Protein AF-A0A7R8AL97-F1 (afdb_monomer)

pLDDT: mean 88.21, std 13.1, range [36.09, 98.88]

Sequence (232 aa):
MSVGNWYVDLRVDRATGTIDWAIAGERLQDKGSNEVLFTHELDSRNAFGVADCGTFSPLPNGDDLELGIMPRPDIPGAPTRNYEEVWRELSFRHVEGHSKMLAFVLESEMAPIQLRVGEEREVTRTFIGAIGGTYIALRQSQILVRPAGETKPVVKSGGEVSARSQEFVRGGGFETKYLLGPEGTVLPARGDIEFPLGGSSERLMVRGQEYVVRSFEKLEMPTDQPIDGPTA

Nearest PDB structures (foldseek):
  4i95-assembly1_A  TM=7.127E-01  e=7.705E-01  Bacteroides eggerthii DSM 20697
  4iab-assembly1_B  TM=7.135E-01  e=1.189E+00  Bacteroides uniformis ATCC 8492
  4pn0-assembly2_C  TM=2.191E-01  e=3.268E+00  Schizosaccharomyces pombe
  2a56-assembly1_D-2  TM=1.258E-01  e=2.019E+00  Anemonia sulcata

Structure (mmCIF, N/CA/C/O backbone):
data_AF-A0A7R8AL97-F1
#
_entry.id   AF-A0A7R8AL97-F1
#
loop_
_atom_site.group_PDB
_atom_site.id
_atom_site.type_symbol
_atom_site.label_atom_id
_atom_site.label_alt_id
_atom_site.label_comp_id
_atom_site.label_asym_id
_atom_site.label_entity_id
_atom_site.label_seq_id
_atom_site.pdbx_PDB_ins_code
_atom_site.Cartn_x
_atom_site.Cartn_y
_atom_site.Cartn_z
_atom_site.occupancy
_atom_site.B_iso_or_equiv
_atom_site.auth_seq_id
_atom_site.auth_comp_id
_atom_site.auth_asym_id
_atom_site.auth_atom_id
_atom_site.pdbx_PDB_model_num
ATOM 1 N N . MET A 1 1 ? 7.526 2.385 -1.415 1.00 91.56 1 MET A N 1
ATOM 2 C CA . MET A 1 1 ? 7.420 3.265 -2.607 1.00 91.56 1 MET A CA 1
ATOM 3 C C . MET A 1 1 ? 6.553 4.450 -2.231 1.00 91.56 1 MET A C 1
ATOM 5 O O . MET A 1 1 ? 5.476 4.208 -1.700 1.00 91.56 1 MET A O 1
ATOM 9 N N . SER A 1 2 ? 6.989 5.680 -2.509 1.00 93.56 2 SER A N 1
ATOM 10 C CA . SER A 1 2 ? 6.291 6.897 -2.066 1.00 93.56 2 SER A CA 1
ATOM 11 C C . SER A 1 2 ? 6.156 7.902 -3.210 1.00 93.56 2 SER A C 1
ATOM 13 O O . SER A 1 2 ? 7.103 8.080 -3.970 1.00 93.56 2 SER A O 1
ATOM 15 N N . VAL A 1 3 ? 4.990 8.537 -3.340 1.00 94.38 3 VAL A N 1
ATOM 16 C CA . VAL A 1 3 ? 4.711 9.598 -4.325 1.00 94.38 3 VAL A CA 1
ATOM 17 C C . VAL A 1 3 ? 3.968 10.712 -3.603 1.00 94.38 3 VAL A C 1
ATOM 19 O O . VAL A 1 3 ? 2.902 10.472 -3.027 1.00 94.38 3 VAL A O 1
ATOM 22 N N . GLY A 1 4 ? 4.487 11.938 -3.623 1.00 92.88 4 GLY A N 1
ATOM 23 C CA . GLY A 1 4 ? 4.039 12.998 -2.719 1.00 92.88 4 GLY A CA 1
ATOM 24 C C . GLY A 1 4 ? 3.984 12.516 -1.263 1.00 92.88 4 GLY A C 1
ATOM 25 O O . GLY A 1 4 ? 4.932 11.923 -0.752 1.00 92.88 4 GLY A O 1
ATOM 26 N N . ASN A 1 5 ? 2.837 12.717 -0.614 1.00 94.81 5 ASN A N 1
ATOM 27 C CA . ASN A 1 5 ? 2.610 12.296 0.770 1.00 94.81 5 ASN A CA 1
ATOM 28 C C . ASN A 1 5 ? 2.022 10.885 0.893 1.00 94.81 5 ASN A C 1
ATOM 30 O O . ASN A 1 5 ? 1.589 10.522 1.970 1.00 94.81 5 ASN A O 1
ATOM 34 N N . TRP A 1 6 ? 1.954 10.076 -0.163 1.00 97.06 6 TRP A N 1
ATOM 35 C CA . TRP A 1 6 ? 1.346 8.742 -0.086 1.00 97.06 6 TRP A CA 1
ATOM 36 C C . TRP A 1 6 ? 2.366 7.650 -0.344 1.00 97.06 6 TRP A C 1
ATOM 38 O O . TRP A 1 6 ? 3.277 7.825 -1.156 1.00 97.06 6 TRP A O 1
ATOM 48 N N . TYR A 1 7 ? 2.193 6.503 0.308 1.00 97.12 7 TYR A N 1
ATOM 49 C CA . TYR A 1 7 ? 3.096 5.373 0.151 1.00 97.12 7 TYR A CA 1
ATOM 50 C C . TYR A 1 7 ? 2.370 4.032 0.046 1.00 97.12 7 TYR A C 1
ATOM 52 O O . TYR A 1 7 ? 1.260 3.838 0.540 1.00 97.12 7 TYR A O 1
ATOM 60 N N . VAL A 1 8 ? 3.047 3.100 -0.620 1.00 98.25 8 VAL A N 1
ATOM 61 C CA . VAL A 1 8 ? 2.710 1.678 -0.705 1.00 98.25 8 VAL A CA 1
ATOM 62 C C . VAL A 1 8 ? 4.009 0.899 -0.495 1.00 98.25 8 VAL A C 1
ATOM 64 O O . VAL A 1 8 ? 4.972 1.075 -1.252 1.00 98.25 8 VAL A O 1
ATOM 67 N N . ASP A 1 9 ? 4.059 0.061 0.535 1.00 97.44 9 ASP A N 1
ATOM 68 C CA . ASP A 1 9 ? 5.207 -0.779 0.879 1.00 97.44 9 ASP A CA 1
ATOM 69 C C . ASP A 1 9 ? 4.802 -2.259 0.932 1.00 97.44 9 ASP A C 1
ATOM 71 O O . ASP A 1 9 ? 3.765 -2.636 1.479 1.00 97.44 9 ASP A O 1
ATOM 75 N N . LEU A 1 10 ? 5.633 -3.098 0.318 1.00 98.31 10 LEU A N 1
ATOM 76 C CA . LEU A 1 10 ? 5.483 -4.544 0.268 1.00 98.31 10 LEU A CA 1
ATOM 77 C C . LEU A 1 10 ? 6.833 -5.182 0.576 1.00 98.31 10 LEU A C 1
ATOM 79 O O . LEU A 1 10 ? 7.764 -5.131 -0.231 1.00 98.31 10 LEU A O 1
ATOM 83 N N . ARG A 1 11 ? 6.889 -5.868 1.710 1.00 97.06 11 ARG A N 1
ATOM 84 C CA . ARG A 1 11 ? 8.027 -6.653 2.171 1.00 97.06 11 ARG A CA 1
ATOM 85 C C . ARG A 1 11 ? 7.685 -8.129 2.043 1.00 97.06 11 ARG A C 1
ATOM 87 O O . ARG A 1 11 ? 6.674 -8.606 2.561 1.00 97.06 11 ARG A O 1
ATOM 94 N N . VAL A 1 12 ? 8.531 -8.845 1.314 1.00 97.38 12 VAL A N 1
ATOM 95 C CA . VAL A 1 12 ? 8.394 -10.283 1.075 1.00 97.38 12 VAL A CA 1
ATOM 96 C C . VAL A 1 12 ? 9.555 -10.973 1.769 1.00 97.38 12 VAL A C 1
ATOM 98 O O . VAL A 1 12 ? 10.715 -10.644 1.500 1.00 97.38 12 VAL A O 1
ATOM 101 N N . ASP A 1 13 ? 9.246 -11.920 2.651 1.00 96.19 13 ASP A N 1
ATOM 102 C CA . ASP A 1 13 ? 10.269 -12.75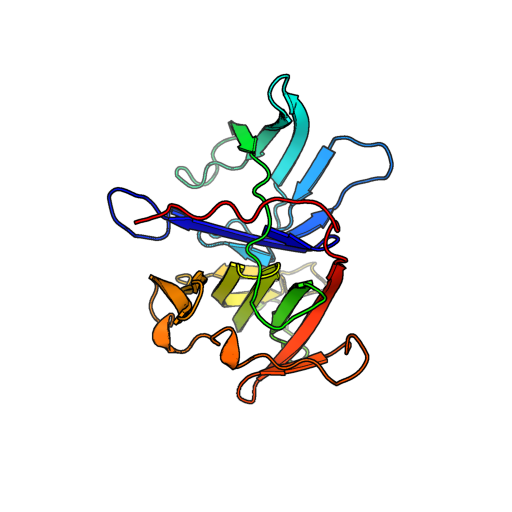3 3.266 1.00 96.19 13 ASP A CA 1
ATOM 103 C C . ASP A 1 13 ? 10.949 -13.595 2.181 1.00 96.19 13 ASP A C 1
ATOM 105 O O . ASP A 1 13 ? 10.301 -14.278 1.385 1.00 96.19 13 ASP A O 1
ATOM 109 N N . ARG A 1 14 ? 12.280 -13.523 2.115 1.00 93.44 14 ARG A N 1
ATOM 110 C CA . ARG A 1 14 ? 13.038 -14.182 1.042 1.00 93.44 14 ARG A CA 1
ATOM 111 C C . ARG A 1 14 ? 13.067 -15.700 1.176 1.00 93.44 14 ARG A C 1
ATOM 113 O O . ARG A 1 14 ? 13.261 -16.371 0.167 1.00 93.44 14 ARG A O 1
ATOM 120 N N . ALA A 1 15 ? 12.954 -16.232 2.391 1.00 95.75 15 ALA A N 1
ATOM 121 C CA . ALA A 1 15 ? 13.047 -17.663 2.638 1.00 95.75 15 ALA A CA 1
ATOM 122 C C . ALA A 1 15 ? 11.717 -18.365 2.340 1.00 95.75 15 ALA A C 1
ATOM 124 O O . ALA A 1 15 ? 11.712 -19.445 1.752 1.00 95.75 15 ALA A O 1
ATOM 125 N N . THR A 1 16 ? 10.598 -17.752 2.722 1.00 95.81 16 THR A N 1
ATOM 126 C CA . THR A 1 16 ? 9.257 -18.320 2.550 1.00 95.81 16 THR A CA 1
ATOM 127 C C . THR A 1 16 ? 8.573 -17.852 1.268 1.00 95.81 16 THR A C 1
ATOM 129 O O . THR A 1 16 ? 7.658 -18.520 0.790 1.00 95.81 16 THR A O 1
ATOM 132 N N . GLY A 1 17 ? 8.978 -16.706 0.712 1.00 95.00 17 GLY A N 1
ATOM 133 C CA . GLY A 1 17 ? 8.287 -16.057 -0.403 1.00 95.00 17 GLY A CA 1
ATOM 134 C C . GLY A 1 17 ? 6.918 -15.482 -0.023 1.00 95.00 17 GLY A C 1
ATOM 135 O O . GLY A 1 17 ? 6.136 -15.141 -0.909 1.00 95.00 17 GLY A O 1
ATOM 136 N N . THR A 1 18 ? 6.601 -15.392 1.273 1.00 96.38 18 THR A N 1
ATOM 137 C CA . THR A 1 18 ? 5.325 -14.864 1.775 1.00 96.38 18 THR A CA 1
ATOM 138 C C . THR A 1 18 ? 5.440 -13.389 2.142 1.00 96.38 18 THR A C 1
ATOM 140 O O . THR A 1 18 ? 6.535 -12.849 2.286 1.00 96.38 18 THR A O 1
ATOM 143 N N . ILE A 1 19 ? 4.299 -12.721 2.314 1.00 97.75 19 ILE A N 1
ATOM 144 C CA . ILE A 1 19 ? 4.267 -11.351 2.838 1.00 97.75 19 ILE A CA 1
ATOM 145 C C . ILE A 1 19 ? 4.821 -11.369 4.270 1.00 97.75 19 ILE A C 1
ATOM 147 O O . ILE A 1 19 ? 4.274 -12.064 5.123 1.00 97.75 19 ILE A O 1
ATOM 151 N N . ASP A 1 20 ? 5.893 -10.616 4.512 1.00 96.00 20 ASP A N 1
ATOM 152 C CA . ASP A 1 20 ? 6.377 -10.291 5.862 1.00 96.00 20 ASP A CA 1
ATOM 153 C C . ASP A 1 20 ? 5.605 -9.086 6.416 1.00 96.00 20 ASP A C 1
ATOM 155 O O . ASP A 1 20 ? 5.100 -9.086 7.542 1.00 96.00 20 ASP A O 1
ATOM 159 N N . TRP A 1 21 ? 5.459 -8.057 5.579 1.00 95.56 21 TRP A N 1
ATOM 160 C CA . TRP A 1 21 ? 4.661 -6.884 5.894 1.00 95.56 21 TRP A CA 1
ATOM 161 C C . TRP A 1 21 ? 4.181 -6.200 4.620 1.00 95.56 21 TRP A C 1
ATOM 163 O O . TRP A 1 21 ? 4.941 -6.032 3.670 1.00 95.56 21 TRP A O 1
ATOM 173 N N . ALA A 1 22 ? 2.917 -5.801 4.592 1.00 97.94 22 ALA A N 1
ATOM 174 C CA . ALA A 1 22 ? 2.361 -4.974 3.537 1.00 97.94 22 ALA A CA 1
ATOM 175 C C . ALA A 1 22 ? 1.568 -3.836 4.172 1.00 97.94 22 ALA A C 1
ATOM 177 O O . ALA A 1 22 ? 0.674 -4.087 4.985 1.00 97.94 22 ALA A O 1
ATOM 178 N N . ILE A 1 23 ? 1.908 -2.606 3.799 1.00 96.69 23 ILE A N 1
ATOM 179 C CA . ILE A 1 23 ? 1.368 -1.395 4.409 1.00 96.69 23 ILE A CA 1
ATOM 180 C C . ILE A 1 23 ? 1.184 -0.293 3.361 1.00 96.69 23 ILE A C 1
ATOM 182 O O . ILE A 1 23 ? 1.984 -0.150 2.435 1.00 96.69 23 ILE A O 1
ATOM 186 N N . ALA A 1 24 ? 0.108 0.477 3.484 1.00 97.88 24 ALA A N 1
ATOM 187 C CA . ALA A 1 24 ? -0.127 1.665 2.672 1.00 97.88 24 ALA A CA 1
ATOM 188 C C . ALA A 1 24 ? -0.872 2.737 3.469 1.00 97.88 24 ALA A C 1
ATOM 190 O O . ALA A 1 24 ? -1.711 2.423 4.319 1.00 97.88 24 ALA A O 1
ATOM 191 N N . GLY A 1 25 ? -0.596 3.995 3.140 1.00 96.19 25 GLY A N 1
ATOM 192 C CA . GLY A 1 25 ? -1.237 5.144 3.764 1.00 96.19 25 GLY A CA 1
ATOM 193 C C . GLY A 1 25 ? -0.540 6.455 3.432 1.00 96.19 25 GLY A C 1
ATOM 194 O O . GLY A 1 25 ? 0.071 6.604 2.367 1.00 96.19 25 GLY A O 1
ATOM 195 N N . GLU A 1 26 ? -0.667 7.413 4.343 1.00 95.31 26 GLU A N 1
ATOM 196 C CA . GLU A 1 26 ? -0.144 8.765 4.204 1.00 95.31 26 GLU A CA 1
ATOM 197 C C . GLU A 1 26 ? 1.123 8.951 5.049 1.00 95.31 26 GLU A C 1
ATOM 199 O O . GLU A 1 26 ? 1.217 8.522 6.197 1.00 95.31 26 GLU A O 1
ATOM 204 N N . ARG A 1 27 ? 2.110 9.611 4.455 1.00 92.88 27 ARG A N 1
ATOM 205 C CA . ARG A 1 27 ? 3.341 10.099 5.056 1.00 92.88 27 ARG A CA 1
ATOM 206 C C . ARG A 1 27 ? 3.129 11.563 5.435 1.00 92.88 27 ARG A C 1
ATOM 208 O O . ARG A 1 27 ? 3.173 12.449 4.580 1.00 92.88 27 ARG A O 1
ATOM 215 N N . LEU A 1 28 ? 2.928 11.813 6.719 1.00 91.31 28 LEU A N 1
ATOM 216 C CA . LEU A 1 28 ? 2.730 13.137 7.292 1.00 91.31 28 LEU A CA 1
ATOM 217 C C . LEU A 1 28 ? 4.057 13.645 7.859 1.00 91.31 28 LEU A C 1
ATOM 219 O O . LEU A 1 28 ? 4.693 12.980 8.670 1.00 91.31 28 LEU A O 1
ATOM 223 N N . GLN A 1 29 ? 4.483 14.831 7.436 1.00 89.69 29 GLN A N 1
ATOM 224 C CA . GLN A 1 29 ? 5.699 15.462 7.941 1.00 89.69 29 GLN A CA 1
ATOM 225 C C . GLN A 1 29 ? 5.473 16.961 8.086 1.00 89.69 29 GLN A C 1
ATOM 227 O O . GLN A 1 29 ? 5.155 17.650 7.112 1.00 89.69 29 GLN A O 1
ATOM 232 N N . ASP A 1 30 ? 5.676 17.472 9.297 1.00 86.44 30 ASP A N 1
ATOM 233 C CA . ASP A 1 30 ? 5.624 18.906 9.544 1.00 86.44 30 ASP A CA 1
ATOM 234 C C . ASP A 1 30 ? 6.815 19.613 8.894 1.00 86.44 30 ASP A C 1
ATOM 236 O O . ASP A 1 30 ? 7.949 19.121 8.869 1.00 86.44 30 ASP A O 1
ATOM 240 N N . LYS A 1 31 ? 6.572 20.818 8.372 1.00 82.31 31 LYS A N 1
ATOM 241 C CA . LYS A 1 31 ? 7.609 21.603 7.700 1.00 82.31 31 LYS A CA 1
ATOM 242 C C . LYS A 1 31 ? 8.757 21.912 8.667 1.00 82.31 31 LYS A C 1
ATOM 244 O O . LYS A 1 31 ? 8.587 22.679 9.610 1.00 82.31 31 LYS A O 1
ATOM 249 N N . GLY A 1 32 ? 9.943 21.388 8.361 1.00 79.56 32 GLY A N 1
ATOM 250 C CA . GLY A 1 32 ? 11.152 21.587 9.165 1.00 79.56 32 GLY A CA 1
ATOM 251 C C . GLY A 1 32 ? 11.338 20.574 10.298 1.00 79.56 32 GLY A C 1
ATOM 252 O O . GLY A 1 32 ? 12.309 20.705 11.038 1.00 79.56 32 GLY A O 1
ATOM 253 N N . SER A 1 33 ? 10.453 19.579 10.423 1.00 85.75 33 SER A N 1
ATOM 254 C CA . SER A 1 33 ? 10.684 18.412 11.275 1.00 85.75 33 SER A CA 1
ATOM 255 C C . SER A 1 33 ? 11.361 17.294 10.483 1.00 85.75 33 SER A C 1
ATOM 257 O O . SER A 1 33 ? 11.048 17.081 9.312 1.00 85.75 33 SER A O 1
ATOM 259 N N . ASN A 1 34 ? 12.261 16.557 11.133 1.00 83.56 34 ASN A N 1
ATOM 260 C CA . ASN A 1 34 ? 12.783 15.287 10.614 1.00 83.56 34 ASN A CA 1
ATOM 261 C C . ASN A 1 34 ? 11.916 14.095 11.042 1.00 83.56 34 ASN A C 1
ATOM 263 O O . ASN A 1 34 ? 12.175 12.975 10.605 1.00 83.56 34 ASN A O 1
ATOM 267 N N . GLU A 1 35 ? 10.917 14.337 11.894 1.00 87.00 35 GLU A N 1
ATOM 268 C CA . GLU A 1 35 ? 9.931 13.342 12.294 1.00 87.00 35 GLU A CA 1
ATOM 269 C C . GLU A 1 35 ? 8.887 13.181 11.195 1.00 87.00 35 GLU A C 1
ATOM 271 O O . GLU A 1 35 ? 8.332 14.152 10.671 1.00 87.00 35 GLU A O 1
ATOM 276 N N . VAL A 1 36 ? 8.629 11.928 10.859 1.00 88.62 36 VAL A N 1
ATOM 277 C CA . VAL A 1 36 ? 7.689 11.507 9.837 1.00 88.62 36 VAL A CA 1
ATOM 278 C C . VAL A 1 36 ? 6.721 10.535 10.484 1.00 88.62 36 VAL A C 1
ATOM 280 O O . VAL A 1 36 ? 7.131 9.564 11.116 1.00 88.62 36 VAL A O 1
ATOM 283 N N . LEU A 1 37 ? 5.435 10.814 10.321 1.00 89.81 37 LEU A N 1
ATOM 284 C CA . LEU A 1 37 ? 4.346 9.964 10.767 1.00 89.81 37 LEU A CA 1
ATOM 285 C C . LEU A 1 37 ? 3.801 9.190 9.569 1.00 89.81 37 LEU A C 1
ATOM 287 O O . LEU A 1 37 ? 3.438 9.787 8.554 1.00 89.81 37 LEU A O 1
ATOM 291 N N . PHE A 1 38 ? 3.709 7.875 9.695 1.00 90.69 38 PHE A N 1
ATOM 292 C CA . PHE A 1 38 ? 3.155 6.997 8.670 1.00 90.69 38 PHE A CA 1
ATOM 293 C C . PHE A 1 38 ? 1.800 6.480 9.133 1.00 90.69 38 PHE A C 1
ATOM 295 O O . PHE A 1 38 ? 1.717 5.861 10.188 1.00 90.69 38 PHE A O 1
ATOM 302 N N . THR A 1 39 ? 0.724 6.758 8.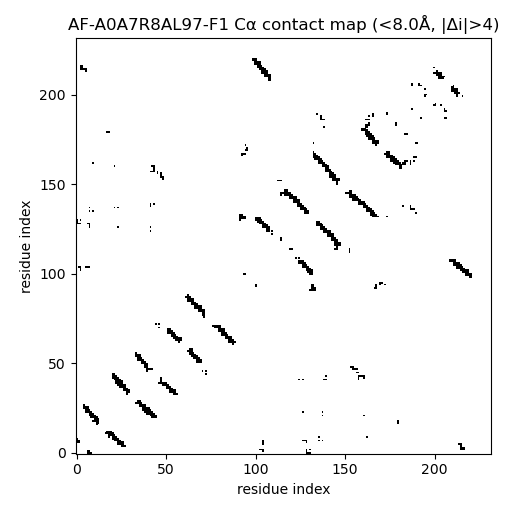393 1.00 92.88 39 THR A N 1
ATOM 303 C CA . THR A 1 39 ? -0.619 6.263 8.727 1.00 92.88 39 THR A CA 1
ATOM 304 C C . THR A 1 39 ? -0.871 4.884 8.131 1.00 92.88 39 THR A C 1
ATOM 306 O O . THR A 1 39 ? -0.467 4.582 7.014 1.00 92.88 39 THR A O 1
ATOM 309 N N . HIS A 1 40 ? -1.575 4.031 8.871 1.00 93.81 40 HIS A N 1
ATOM 310 C CA . HIS A 1 40 ? -1.791 2.638 8.490 1.00 93.81 40 HIS A CA 1
ATOM 311 C C . HIS A 1 40 ? -3.226 2.477 7.966 1.00 93.81 40 HIS A C 1
ATOM 313 O O . HIS A 1 40 ? -4.119 2.033 8.687 1.00 93.81 40 HIS A O 1
ATOM 319 N N . GLU A 1 41 ? -3.478 2.880 6.717 1.00 95.00 41 GLU A N 1
ATOM 320 C CA . GLU A 1 41 ? -4.805 2.751 6.082 1.00 95.00 41 GLU A CA 1
ATOM 321 C C . GLU A 1 41 ? -5.073 1.323 5.570 1.00 95.00 41 GLU A C 1
ATOM 323 O O . GLU A 1 41 ? -6.227 0.886 5.468 1.00 95.00 41 GLU A O 1
ATOM 328 N N . LEU A 1 42 ? -4.000 0.594 5.260 1.00 96.75 42 LEU A N 1
ATOM 329 C CA . LEU A 1 42 ? -3.940 -0.846 5.016 1.00 96.75 42 LEU A CA 1
ATOM 330 C C . LEU A 1 42 ? -2.703 -1.376 5.735 1.00 96.75 42 LEU A C 1
ATOM 332 O O . LEU A 1 42 ? -1.625 -0.821 5.550 1.00 96.75 42 LEU A O 1
ATOM 336 N N . ASP A 1 43 ? -2.848 -2.446 6.516 1.00 96.31 43 ASP A N 1
ATOM 337 C CA . ASP A 1 43 ? -1.731 -3.044 7.251 1.00 96.31 43 ASP A CA 1
ATOM 338 C C . ASP A 1 43 ? -1.955 -4.548 7.473 1.00 96.31 43 ASP A C 1
ATOM 340 O O . ASP A 1 43 ? -2.925 -4.970 8.116 1.00 96.31 43 ASP A O 1
ATOM 344 N N . SER A 1 44 ? -1.045 -5.379 6.958 1.00 96.12 44 SER A N 1
ATOM 345 C CA . SER A 1 44 ? -1.093 -6.836 7.133 1.00 96.12 44 SER A CA 1
ATOM 346 C C . SER A 1 44 ? -0.876 -7.290 8.579 1.00 96.12 44 SER A C 1
ATOM 348 O O . SER A 1 44 ? -1.215 -8.422 8.916 1.00 96.12 44 SER A O 1
ATOM 350 N N . ARG A 1 45 ? -0.338 -6.424 9.443 1.00 92.69 45 ARG A N 1
ATOM 351 C CA . ARG A 1 45 ? -0.138 -6.669 10.878 1.00 92.69 45 ARG A CA 1
ATOM 352 C C . ARG A 1 45 ? -1.290 -6.153 11.740 1.00 92.69 45 ARG A C 1
ATOM 354 O O . ARG A 1 45 ? -1.213 -6.258 12.960 1.00 92.69 45 ARG A O 1
ATOM 361 N N . ASN A 1 46 ? -2.373 -5.660 11.129 1.00 91.25 46 ASN A N 1
ATOM 362 C CA . ASN A 1 46 ? -3.565 -5.171 11.829 1.00 91.25 46 ASN A CA 1
ATOM 363 C C . ASN A 1 46 ? -3.322 -3.963 12.766 1.00 91.25 46 ASN A C 1
ATOM 365 O O . ASN A 1 46 ? -4.140 -3.711 13.653 1.00 91.25 46 ASN A O 1
ATOM 369 N N . ALA A 1 47 ? -2.242 -3.194 12.587 1.00 88.25 47 ALA A N 1
ATOM 370 C CA . ALA A 1 47 ? -1.944 -2.030 13.425 1.00 88.25 47 ALA A CA 1
ATOM 371 C C . ALA A 1 47 ? -2.634 -0.758 12.892 1.00 88.25 47 ALA A C 1
ATOM 373 O O . ALA A 1 47 ? -1.994 0.197 12.473 1.00 88.25 47 ALA A O 1
ATOM 374 N N . PHE A 1 48 ? -3.970 -0.747 12.895 1.00 89.31 48 PHE A N 1
ATOM 375 C CA . PHE A 1 48 ? -4.763 0.409 12.456 1.00 89.31 48 PHE A CA 1
ATOM 376 C C . PHE A 1 48 ? -4.902 1.476 13.546 1.00 89.31 48 PHE A C 1
ATOM 378 O O . PHE A 1 48 ? -4.877 1.174 14.739 1.00 89.31 48 PHE A O 1
ATOM 385 N N . GLY A 1 49 ? -5.122 2.731 13.140 1.00 78.25 49 GLY A N 1
ATOM 386 C CA . GLY A 1 49 ? -5.373 3.845 14.068 1.00 78.25 49 GLY A CA 1
ATOM 387 C C . GLY A 1 49 ? -4.157 4.262 14.902 1.00 78.25 49 GLY A C 1
ATOM 388 O O . GLY A 1 49 ? -4.269 5.143 15.752 1.00 78.25 49 GLY A O 1
ATOM 389 N N . VAL A 1 50 ? -3.004 3.649 14.641 1.00 73.62 50 VAL A N 1
ATOM 390 C CA . VAL A 1 50 ? -1.688 4.083 15.095 1.00 73.62 50 VAL A CA 1
ATOM 391 C C . VAL A 1 50 ? -0.918 4.627 13.896 1.00 73.62 50 VAL A C 1
ATOM 393 O O . VAL A 1 50 ? -1.181 4.245 12.754 1.00 73.62 50 VAL A O 1
ATOM 396 N N . ALA A 1 51 ? -0.010 5.558 14.165 1.00 77.94 51 ALA A N 1
ATOM 397 C CA . ALA A 1 51 ? 0.970 6.000 13.193 1.00 77.94 51 ALA A CA 1
ATOM 398 C C . ALA A 1 51 ? 2.358 5.664 13.724 1.00 77.94 51 ALA A C 1
ATOM 400 O O . ALA A 1 51 ? 2.661 5.975 14.882 1.00 77.94 51 ALA A O 1
ATOM 401 N N . ASP A 1 52 ? 3.182 5.045 12.887 1.00 80.56 52 ASP A N 1
ATOM 402 C CA . ASP A 1 52 ? 4.597 4.888 13.190 1.00 80.56 52 ASP A CA 1
ATOM 403 C C . ASP A 1 52 ? 5.268 6.260 13.077 1.00 80.56 52 ASP A C 1
ATOM 405 O O . ASP A 1 52 ? 5.001 7.019 12.144 1.00 80.56 52 ASP A O 1
ATOM 409 N N . CYS A 1 53 ? 6.117 6.594 14.051 1.00 83.06 53 CYS A N 1
ATOM 410 C CA . CYS A 1 53 ? 6.922 7.811 14.026 1.00 83.06 53 CYS A CA 1
ATOM 411 C C . CYS A 1 53 ? 8.384 7.429 13.800 1.00 83.06 53 CYS A C 1
ATOM 413 O O . CYS A 1 53 ? 8.974 6.725 14.629 1.00 83.06 53 CYS A O 1
ATOM 415 N N . GLY A 1 54 ? 8.940 7.885 12.681 1.00 85.62 54 GLY A N 1
ATOM 416 C CA . GLY A 1 54 ? 10.332 7.695 12.293 1.00 85.62 54 GLY A CA 1
ATOM 417 C C . GLY A 1 54 ? 11.057 9.033 12.166 1.00 85.62 54 GLY A C 1
ATOM 418 O O . GLY A 1 54 ? 10.503 10.013 11.675 1.00 85.62 54 GLY A O 1
ATOM 419 N N . THR A 1 55 ? 12.307 9.095 12.616 1.00 90.38 55 THR A N 1
ATOM 420 C CA . THR A 1 55 ? 13.228 10.206 12.362 1.00 90.38 55 THR A CA 1
ATOM 421 C C . THR A 1 55 ? 14.232 9.782 11.305 1.00 90.38 55 THR A C 1
ATOM 423 O O . THR A 1 55 ? 14.938 8.792 11.496 1.00 90.38 55 THR A O 1
ATOM 426 N N . PHE A 1 56 ? 14.327 10.555 10.225 1.00 89.75 56 PHE A N 1
ATOM 427 C CA . PHE A 1 56 ? 15.248 10.275 9.125 1.00 89.75 56 PHE A CA 1
ATOM 428 C C . PHE A 1 56 ? 16.539 11.082 9.260 1.00 89.75 56 PHE A C 1
ATOM 430 O O . PHE A 1 56 ? 16.523 12.274 9.581 1.00 89.75 56 PHE A O 1
ATOM 437 N N . SER A 1 57 ? 17.667 10.433 8.983 1.00 91.75 57 SER A N 1
ATOM 438 C CA . SER A 1 57 ? 18.977 11.076 8.906 1.00 91.75 57 SER A CA 1
ATOM 439 C C . SER A 1 57 ? 19.802 10.496 7.754 1.00 91.75 57 SER A C 1
ATOM 441 O O . SER A 1 57 ? 19.846 9.275 7.609 1.00 91.75 57 SER A O 1
ATOM 443 N N . PRO A 1 58 ? 20.474 11.336 6.949 1.00 92.69 58 PRO A N 1
ATOM 444 C CA . PRO A 1 58 ? 21.267 10.850 5.829 1.00 92.69 58 PRO A CA 1
ATOM 445 C C . PRO A 1 58 ? 22.520 10.127 6.330 1.00 92.69 58 PRO A C 1
ATOM 447 O O . PRO A 1 58 ? 23.205 10.591 7.248 1.00 92.69 58 PRO A O 1
ATOM 450 N N . LEU A 1 59 ? 22.858 9.012 5.689 1.00 93.69 59 LEU A N 1
ATOM 451 C CA . LEU A 1 59 ? 24.087 8.263 5.923 1.00 93.69 59 LEU A CA 1
ATOM 452 C C . LEU A 1 59 ? 25.198 8.692 4.945 1.00 93.69 59 LEU A C 1
ATOM 454 O O . LEU A 1 59 ? 24.922 9.158 3.838 1.00 93.69 59 LEU A O 1
ATOM 458 N N . PRO A 1 60 ? 26.488 8.500 5.296 1.00 94.69 60 PRO A N 1
ATOM 459 C CA . PRO A 1 60 ? 27.613 8.913 4.447 1.00 94.69 60 PRO A CA 1
ATOM 460 C C . PRO A 1 60 ? 27.654 8.271 3.052 1.00 94.69 60 PRO A C 1
ATOM 462 O O . PRO A 1 60 ? 28.334 8.778 2.164 1.00 94.69 60 PRO A O 1
ATOM 465 N N . ASN A 1 61 ? 26.976 7.139 2.866 1.00 91.81 61 ASN A N 1
ATOM 466 C CA . ASN A 1 61 ? 26.904 6.409 1.602 1.00 91.81 61 ASN A CA 1
ATOM 467 C C . ASN A 1 61 ? 25.717 6.828 0.714 1.00 91.81 61 ASN A C 1
ATOM 469 O O . ASN A 1 61 ? 25.552 6.240 -0.352 1.00 91.81 61 ASN A O 1
ATOM 473 N N . GLY A 1 62 ? 24.916 7.813 1.137 1.00 91.31 62 GLY A N 1
ATOM 474 C CA . GLY A 1 62 ? 23.733 8.283 0.410 1.00 91.31 62 GLY A CA 1
ATOM 475 C C . GLY A 1 62 ? 22.447 7.502 0.694 1.00 91.31 62 GLY A C 1
ATOM 476 O O . GLY A 1 62 ? 21.423 7.836 0.111 1.00 91.31 62 GLY A O 1
ATOM 477 N N . ASP A 1 63 ? 22.487 6.489 1.567 1.00 94.44 63 ASP A N 1
ATOM 478 C CA . ASP A 1 63 ? 21.279 5.862 2.115 1.00 94.44 63 ASP A CA 1
ATOM 479 C C . ASP A 1 63 ? 20.697 6.758 3.236 1.00 94.44 63 ASP A C 1
ATOM 481 O O . ASP A 1 63 ? 21.398 7.610 3.785 1.00 94.44 63 ASP A O 1
ATOM 485 N N . ASP A 1 64 ? 19.447 6.535 3.631 1.00 92.94 64 ASP A N 1
ATOM 486 C CA . ASP A 1 64 ? 18.822 7.182 4.787 1.00 92.94 64 ASP A CA 1
ATOM 487 C C . ASP A 1 64 ? 18.660 6.195 5.947 1.00 92.94 64 ASP A C 1
ATOM 489 O O . ASP A 1 64 ? 18.234 5.055 5.765 1.00 92.94 64 ASP A O 1
ATOM 493 N N . LEU A 1 65 ? 18.982 6.638 7.159 1.00 94.00 65 LEU A N 1
ATOM 494 C CA . LEU A 1 65 ? 18.698 5.926 8.399 1.00 94.00 65 LEU A CA 1
ATOM 495 C C . LEU A 1 65 ? 17.390 6.439 8.989 1.00 94.00 65 LEU A C 1
ATOM 497 O O . LEU A 1 65 ? 17.300 7.612 9.359 1.00 94.00 65 LEU A O 1
ATOM 501 N N . GLU A 1 66 ? 16.422 5.546 9.133 1.00 93.00 66 GLU A N 1
ATOM 502 C CA . GLU A 1 66 ? 15.203 5.769 9.893 1.00 93.00 66 GLU A CA 1
ATOM 503 C C . GLU A 1 66 ? 15.322 5.122 11.273 1.00 93.00 66 GLU A C 1
ATOM 505 O O . GLU A 1 66 ? 15.573 3.922 11.408 1.00 93.00 66 GLU A O 1
ATOM 510 N N . LEU A 1 67 ? 15.116 5.927 12.311 1.00 91.88 67 LEU A N 1
ATOM 511 C CA . LEU A 1 67 ? 14.996 5.465 13.688 1.00 91.88 67 LEU A CA 1
ATOM 512 C C . LEU A 1 67 ? 13.615 5.815 14.206 1.00 91.88 67 LEU A C 1
ATOM 514 O O . LEU A 1 67 ? 13.195 6.966 14.117 1.00 91.88 67 LEU A O 1
ATOM 518 N N . GLY A 1 68 ? 12.937 4.860 14.822 1.00 87.25 68 GLY A N 1
ATOM 519 C CA . GLY A 1 68 ? 11.617 5.128 15.365 1.00 87.25 68 GLY A CA 1
ATOM 520 C C . GLY A 1 68 ? 11.209 4.166 16.456 1.00 87.25 68 GLY A C 1
ATOM 521 O O . GLY A 1 68 ? 11.998 3.352 16.945 1.00 87.25 68 GLY A O 1
ATOM 522 N N . ILE A 1 69 ? 9.947 4.283 16.846 1.00 83.62 69 ILE A N 1
ATOM 523 C CA . ILE A 1 69 ? 9.289 3.359 17.761 1.00 83.62 69 ILE A CA 1
ATOM 524 C C . ILE A 1 69 ? 8.064 2.772 17.073 1.00 83.62 69 ILE A C 1
ATOM 526 O O . ILE A 1 69 ? 7.304 3.498 16.442 1.00 83.62 69 ILE A O 1
ATOM 530 N N . MET A 1 70 ? 7.866 1.465 17.218 1.00 77.06 70 MET A N 1
ATOM 531 C CA . MET A 1 70 ? 6.683 0.778 16.699 1.00 77.06 70 MET A CA 1
ATOM 532 C C . MET A 1 70 ? 6.069 -0.136 17.767 1.00 77.06 70 MET A C 1
ATOM 534 O O . MET A 1 70 ? 6.790 -0.638 18.645 1.00 77.06 70 MET A O 1
ATOM 538 N N . PRO A 1 71 ? 4.746 -0.373 17.742 1.00 73.19 71 PRO A N 1
ATOM 539 C CA . PRO A 1 71 ? 4.119 -1.435 18.523 1.00 73.19 71 PRO A CA 1
ATOM 540 C C . PRO A 1 71 ? 4.727 -2.802 18.189 1.00 73.19 71 PRO A C 1
ATOM 542 O O . PRO A 1 71 ? 5.181 -3.034 17.073 1.00 73.19 71 PRO A O 1
ATOM 545 N N . ARG A 1 72 ? 4.728 -3.735 19.148 1.00 73.25 72 ARG A N 1
ATOM 546 C CA . ARG A 1 72 ? 5.179 -5.112 18.903 1.00 73.25 72 ARG A CA 1
ATOM 547 C C . ARG A 1 72 ? 4.030 -5.970 18.364 1.00 73.25 72 ARG A C 1
ATOM 549 O O . ARG A 1 72 ? 3.163 -6.343 19.157 1.00 73.25 72 ARG A O 1
ATOM 556 N N . PRO A 1 73 ? 4.008 -6.311 17.060 1.00 66.44 73 PRO A N 1
ATOM 557 C CA . PRO A 1 73 ? 2.922 -7.105 16.486 1.00 66.44 73 PRO A CA 1
ATOM 558 C C . PRO A 1 73 ? 2.920 -8.548 17.012 1.00 66.44 73 PRO A C 1
ATOM 560 O O . PRO A 1 73 ? 1.876 -9.188 17.063 1.00 66.44 73 PRO A O 1
ATOM 563 N N . ASP A 1 74 ? 4.076 -9.056 17.447 1.00 72.69 74 ASP A N 1
ATOM 564 C CA . ASP A 1 74 ? 4.255 -10.397 18.004 1.00 72.69 74 ASP A CA 1
ATOM 565 C C . ASP A 1 74 ? 3.701 -10.544 19.432 1.00 72.69 74 ASP A C 1
ATOM 567 O O . ASP A 1 74 ? 3.444 -11.663 19.878 1.00 72.69 74 ASP A O 1
ATOM 571 N N . ILE A 1 75 ? 3.512 -9.437 20.164 1.00 72.25 75 ILE A N 1
ATOM 572 C CA . ILE A 1 75 ? 3.071 -9.452 21.567 1.00 72.25 75 ILE A CA 1
ATOM 573 C C . ILE A 1 75 ? 2.022 -8.349 21.799 1.00 72.25 75 ILE A C 1
ATOM 575 O O . ILE A 1 75 ? 2.378 -7.230 22.185 1.00 72.25 75 ILE A O 1
ATOM 579 N N . PRO A 1 76 ? 0.720 -8.654 21.623 1.00 67.56 76 PRO A N 1
ATOM 580 C CA . PRO A 1 76 ? -0.359 -7.701 21.869 1.00 67.56 76 PRO A CA 1
ATOM 581 C C . PRO A 1 76 ? -0.296 -7.101 23.282 1.00 67.56 76 PRO A C 1
ATOM 583 O O . PRO A 1 76 ? -0.196 -7.822 24.274 1.00 67.56 76 PRO A O 1
ATOM 586 N N . GLY A 1 77 ? -0.354 -5.770 23.376 1.00 68.19 77 GLY A N 1
ATOM 587 C CA . GLY A 1 77 ? -0.296 -5.032 24.645 1.00 68.19 77 GLY A CA 1
ATOM 588 C C . GLY A 1 77 ? 1.111 -4.824 25.219 1.00 68.19 77 GLY A C 1
ATOM 589 O O . GLY A 1 77 ? 1.246 -4.225 26.286 1.00 68.19 77 GLY A O 1
ATOM 590 N N . ALA A 1 78 ? 2.165 -5.286 24.540 1.00 71.19 78 ALA A N 1
ATOM 591 C CA . ALA A 1 78 ? 3.531 -4.965 24.934 1.00 71.19 78 ALA A CA 1
ATOM 592 C C . ALA A 1 78 ? 3.879 -3.484 24.680 1.00 71.19 78 ALA A C 1
ATOM 594 O O . ALA A 1 78 ? 3.338 -2.880 23.753 1.00 71.19 78 ALA A O 1
ATOM 595 N N . PRO A 1 79 ? 4.836 -2.916 25.444 1.00 75.44 79 PRO A N 1
ATOM 596 C CA . PRO A 1 79 ? 5.399 -1.605 25.143 1.00 75.44 79 PRO A CA 1
ATOM 597 C C . PRO A 1 79 ? 5.941 -1.527 23.712 1.00 75.44 79 PRO A C 1
ATOM 599 O O . PRO A 1 79 ? 6.402 -2.533 23.159 1.00 75.44 79 PRO A O 1
ATOM 602 N N . THR A 1 80 ? 5.930 -0.320 23.145 1.00 80.19 80 THR A N 1
ATOM 603 C CA . THR A 1 80 ? 6.590 -0.019 21.871 1.00 80.19 80 THR A CA 1
ATOM 604 C C . THR A 1 80 ? 8.078 -0.365 21.937 1.00 80.19 80 THR A C 1
ATOM 606 O O . THR A 1 80 ? 8.703 -0.292 22.999 1.00 80.19 80 THR A O 1
ATOM 609 N N . ARG A 1 81 ? 8.662 -0.735 20.797 1.00 82.19 81 ARG A N 1
ATOM 610 C CA . ARG A 1 81 ? 10.085 -1.059 20.670 1.00 82.19 81 ARG A CA 1
ATOM 611 C C . ARG A 1 81 ? 10.750 -0.111 19.682 1.00 82.19 81 ARG A C 1
ATOM 613 O O . ARG A 1 81 ? 10.149 0.234 18.670 1.00 82.19 81 ARG A O 1
ATOM 620 N N . ASN A 1 82 ? 11.998 0.250 19.967 1.00 88.25 82 ASN A N 1
ATOM 621 C CA . ASN A 1 82 ? 12.839 0.960 19.012 1.00 88.25 82 ASN A CA 1
ATOM 622 C C . ASN A 1 82 ? 13.109 0.070 17.793 1.00 88.25 82 ASN A C 1
ATOM 624 O O . ASN A 1 82 ? 13.415 -1.118 17.958 1.00 88.25 82 ASN A O 1
ATOM 628 N N . TYR A 1 83 ? 13.047 0.654 16.605 1.00 87.56 83 TYR A N 1
ATOM 629 C CA . TYR A 1 83 ? 13.465 0.023 15.361 1.00 87.56 83 TYR A CA 1
ATOM 630 C C . TYR A 1 83 ? 14.518 0.878 14.653 1.00 87.56 83 TYR A C 1
ATOM 632 O O . TYR A 1 83 ? 14.680 2.064 14.946 1.00 87.56 83 TYR A O 1
ATOM 640 N N . GLU A 1 84 ? 15.230 0.236 13.734 1.00 92.81 84 GLU A N 1
ATOM 641 C CA . GLU A 1 84 ? 16.198 0.858 12.839 1.00 92.81 84 GLU A CA 1
ATOM 642 C C . GLU A 1 84 ? 15.974 0.300 11.434 1.00 92.81 84 GLU A C 1
ATOM 644 O O . GLU A 1 84 ? 15.955 -0.921 11.253 1.00 92.81 84 GLU A O 1
ATOM 649 N N . GLU A 1 85 ? 15.800 1.183 10.455 1.00 91.62 85 GLU A N 1
ATOM 650 C CA . GLU A 1 85 ? 15.673 0.827 9.044 1.00 91.62 85 GLU A CA 1
ATOM 651 C C . GLU A 1 85 ? 16.647 1.655 8.203 1.00 91.62 85 GLU A C 1
ATOM 653 O O . GLU A 1 85 ? 16.813 2.855 8.406 1.00 91.62 85 GLU A O 1
ATOM 658 N N . VAL A 1 86 ? 17.326 0.995 7.261 1.00 94.38 86 VAL A N 1
ATOM 659 C CA . VAL A 1 86 ? 18.231 1.649 6.309 1.00 94.38 86 VAL A CA 1
ATOM 660 C C . VAL A 1 86 ? 17.583 1.622 4.934 1.00 94.38 86 VAL A C 1
ATOM 662 O O . VAL A 1 86 ? 17.328 0.552 4.373 1.00 94.38 86 VAL A O 1
ATOM 665 N N . TRP A 1 87 ? 17.349 2.805 4.385 1.00 93.31 87 TRP A N 1
ATOM 666 C CA . TRP A 1 87 ? 16.652 3.025 3.133 1.00 93.31 87 TRP A CA 1
ATOM 667 C C . TRP A 1 87 ? 17.628 3.432 2.041 1.00 93.31 87 TRP A C 1
ATOM 669 O O . TRP A 1 87 ? 18.262 4.479 2.105 1.00 93.31 87 TRP A O 1
ATOM 679 N N . ARG A 1 88 ? 17.721 2.606 0.999 1.00 93.12 88 ARG A N 1
ATOM 680 C CA . ARG A 1 88 ? 18.437 2.962 -0.226 1.00 93.12 88 ARG A CA 1
ATOM 681 C C . ARG A 1 88 ? 17.457 3.457 -1.272 1.00 93.12 88 ARG A C 1
ATOM 683 O O . ARG A 1 88 ? 16.579 2.698 -1.689 1.00 93.12 88 ARG A O 1
ATOM 690 N N . GLU A 1 89 ? 17.655 4.677 -1.753 1.00 89.25 89 GLU A N 1
ATOM 691 C CA . GLU A 1 89 ? 16.952 5.149 -2.940 1.00 89.25 89 GLU A CA 1
ATOM 692 C C . GLU A 1 89 ? 17.443 4.378 -4.174 1.00 89.25 89 GLU A C 1
ATOM 694 O O . GLU A 1 89 ? 18.643 4.234 -4.421 1.00 89.25 89 GLU A O 1
ATOM 699 N N . LEU A 1 90 ? 16.503 3.829 -4.943 1.00 88.81 90 LEU A N 1
ATOM 700 C CA . LEU A 1 90 ? 16.796 3.099 -6.172 1.00 88.81 90 LEU A CA 1
ATOM 701 C C . LEU A 1 90 ? 16.453 3.967 -7.376 1.00 88.81 90 LEU A C 1
ATOM 703 O O . LEU A 1 90 ? 15.390 4.585 -7.419 1.00 88.81 90 LEU A O 1
ATOM 707 N N . SER A 1 91 ? 17.309 3.935 -8.397 1.00 86.31 91 SER A N 1
ATOM 708 C CA . SER A 1 91 ? 17.019 4.573 -9.678 1.00 86.31 91 SER A CA 1
ATOM 709 C C . SER A 1 91 ? 15.729 4.020 -10.277 1.00 86.31 91 SER A C 1
ATOM 711 O O . SER A 1 91 ? 15.477 2.809 -10.271 1.00 86.31 91 SER A O 1
ATOM 713 N N . PHE A 1 92 ? 14.906 4.908 -10.829 1.00 85.81 92 PHE A N 1
ATOM 714 C CA . PHE A 1 92 ? 13.647 4.491 -11.420 1.00 85.81 92 PHE A CA 1
ATOM 715 C C . PHE A 1 92 ? 13.878 3.639 -12.672 1.00 85.81 92 PHE A C 1
ATOM 717 O O . PHE A 1 92 ? 14.657 3.988 -13.559 1.00 85.81 92 PHE A O 1
ATOM 724 N N . ARG A 1 93 ? 13.147 2.526 -12.784 1.00 85.06 93 ARG A N 1
ATOM 725 C CA . ARG A 1 93 ? 13.181 1.688 -13.987 1.00 85.06 93 ARG A CA 1
ATOM 726 C C . ARG A 1 93 ? 12.501 2.415 -15.145 1.00 85.06 93 ARG A C 1
ATOM 728 O O . ARG A 1 93 ? 11.323 2.755 -15.047 1.00 85.06 93 ARG A O 1
ATOM 735 N N . HIS A 1 94 ? 13.220 2.636 -16.239 1.00 83.12 94 HIS A N 1
ATOM 736 C CA . HIS A 1 94 ? 12.669 3.294 -17.420 1.00 83.12 94 HIS A CA 1
ATOM 737 C C . HIS A 1 94 ? 11.691 2.382 -18.176 1.00 83.12 94 HIS A C 1
ATOM 739 O O . HIS A 1 94 ? 11.930 1.183 -18.307 1.00 83.12 94 HIS A O 1
ATOM 745 N N . VAL A 1 95 ? 10.612 2.968 -18.701 1.00 83.12 95 VAL A N 1
ATOM 746 C CA . VAL A 1 95 ? 9.640 2.292 -19.571 1.00 83.12 95 VAL A CA 1
ATOM 747 C C . VAL A 1 95 ? 9.890 2.762 -20.999 1.00 83.12 95 VAL A C 1
ATOM 749 O O . VAL A 1 95 ? 9.705 3.940 -21.302 1.00 83.12 95 VAL A O 1
ATOM 752 N N . GLU A 1 96 ? 10.317 1.852 -21.874 1.00 81.25 96 GLU A N 1
ATOM 753 C CA . GLU A 1 96 ? 10.661 2.188 -23.261 1.00 81.25 96 GLU A CA 1
ATOM 754 C C . GLU A 1 96 ? 9.494 2.876 -23.996 1.00 81.25 96 GLU A C 1
ATOM 756 O O . GLU A 1 96 ? 8.313 2.617 -23.747 1.00 81.25 96 GLU A O 1
ATOM 761 N N . GLY A 1 97 ? 9.833 3.794 -24.905 1.00 73.19 97 GLY A N 1
ATOM 762 C CA . GLY A 1 97 ? 8.854 4.546 -25.696 1.00 73.19 97 GLY A CA 1
ATOM 763 C C . GLY A 1 97 ? 8.161 5.695 -24.954 1.00 73.19 97 GLY A C 1
ATOM 764 O O . GLY A 1 97 ? 7.325 6.367 -25.553 1.00 73.19 97 GLY A O 1
ATOM 765 N N . HIS A 1 98 ? 8.514 5.961 -23.691 1.00 72.31 98 HIS A N 1
ATOM 766 C CA . HIS A 1 98 ? 7.944 7.056 -22.905 1.00 72.31 98 HIS A CA 1
ATOM 767 C C . HIS A 1 98 ? 9.005 8.108 -22.571 1.00 72.31 98 HIS A C 1
ATOM 769 O O . HIS A 1 98 ? 9.997 7.823 -21.911 1.00 72.31 98 HIS A O 1
ATOM 775 N N . SER A 1 99 ? 8.777 9.358 -22.981 1.00 68.56 99 SER A N 1
ATOM 776 C CA . SER A 1 99 ? 9.674 10.484 -22.669 1.00 68.56 99 SER A CA 1
ATOM 777 C C . SER A 1 99 ? 9.506 11.038 -21.249 1.00 68.56 99 SER A C 1
ATOM 779 O O . SER A 1 99 ? 10.317 11.845 -20.804 1.00 68.56 99 SER A O 1
ATOM 781 N N . LYS A 1 100 ? 8.452 10.623 -20.537 1.00 74.25 100 LYS A N 1
ATOM 782 C CA . LYS A 1 100 ? 8.149 11.016 -19.156 1.00 74.25 100 LYS A CA 1
ATOM 783 C C . LYS A 1 100 ? 7.798 9.787 -18.338 1.00 74.25 100 LYS A C 1
ATOM 785 O O . LYS A 1 100 ? 7.092 8.905 -18.830 1.00 74.25 100 LYS A O 1
ATOM 790 N N . MET A 1 101 ? 8.238 9.762 -17.085 1.00 83.56 101 MET A N 1
ATOM 791 C CA . MET A 1 101 ? 7.839 8.724 -16.141 1.00 83.56 101 MET A CA 1
ATOM 792 C C . MET A 1 101 ? 6.618 9.198 -15.363 1.00 83.56 101 MET A C 1
ATOM 794 O O . MET A 1 101 ? 6.541 10.349 -14.935 1.00 83.56 101 MET A O 1
ATOM 798 N N . LEU A 1 102 ? 5.650 8.304 -15.200 1.00 88.94 102 LEU A N 1
ATOM 799 C CA . LEU A 1 102 ? 4.510 8.545 -14.328 1.00 88.94 102 LEU A CA 1
ATOM 800 C C . LEU A 1 102 ? 4.821 7.969 -12.952 1.00 88.94 102 LEU A C 1
ATOM 802 O O . LEU A 1 102 ? 5.295 6.834 -12.849 1.00 88.94 102 LEU A O 1
ATOM 806 N N . ALA A 1 103 ? 4.518 8.748 -11.924 1.00 93.50 103 ALA A N 1
ATOM 807 C CA . ALA A 1 103 ? 4.482 8.299 -10.547 1.00 93.50 103 ALA A CA 1
ATOM 808 C C . ALA A 1 103 ? 3.092 8.589 -9.980 1.00 93.50 103 ALA A C 1
ATOM 810 O O . ALA A 1 103 ? 2.560 9.677 -10.187 1.00 93.50 103 ALA A O 1
ATOM 811 N N . PHE A 1 104 ? 2.464 7.619 -9.322 1.00 95.44 104 PHE A N 1
ATOM 812 C CA . PHE A 1 104 ? 1.137 7.805 -8.742 1.00 95.44 104 PHE A CA 1
ATOM 813 C C . PHE A 1 104 ? 0.850 6.846 -7.589 1.00 95.44 104 PHE A C 1
ATOM 815 O O . PHE A 1 104 ? 1.416 5.755 -7.517 1.00 95.44 104 PHE A O 1
ATOM 822 N N . VAL A 1 105 ? -0.097 7.245 -6.738 1.00 97.81 105 VAL A N 1
ATOM 823 C CA . VAL A 1 105 ? -0.775 6.371 -5.774 1.00 97.81 105 VAL A CA 1
ATOM 824 C C . VAL A 1 105 ? -2.286 6.500 -5.967 1.00 97.81 105 VAL A C 1
ATOM 826 O O . VAL A 1 105 ? -2.823 7.607 -6.027 1.00 97.81 105 VAL A O 1
ATOM 829 N N . LEU A 1 106 ? -2.965 5.361 -6.068 1.00 97.75 106 LEU A N 1
ATOM 830 C CA . LEU A 1 106 ? -4.412 5.220 -6.161 1.00 97.75 106 LEU A CA 1
ATOM 831 C C . LEU A 1 106 ? -4.945 4.502 -4.924 1.00 97.75 106 LEU A C 1
ATOM 833 O O . LEU A 1 106 ? -4.323 3.557 -4.439 1.00 97.75 106 LEU A O 1
ATOM 837 N N . GLU A 1 107 ? -6.138 4.880 -4.492 1.00 97.75 107 GLU A N 1
ATOM 838 C CA . GLU A 1 107 ? -6.913 4.163 -3.480 1.00 97.75 107 GLU A CA 1
ATOM 839 C C . GLU A 1 107 ? -8.300 3.853 -4.042 1.00 97.75 107 GLU A C 1
ATOM 841 O O . GLU A 1 107 ? -8.916 4.718 -4.659 1.00 97.75 107 GLU A O 1
ATOM 846 N N . SER A 1 108 ? -8.800 2.631 -3.865 1.00 96.81 108 SER A N 1
ATOM 847 C CA . SER A 1 108 ? -10.161 2.277 -4.280 1.00 96.81 108 SER A CA 1
ATOM 848 C C . SER A 1 108 ? -11.183 3.155 -3.562 1.00 96.81 108 SER A C 1
ATOM 850 O O . SER A 1 108 ? -11.204 3.183 -2.331 1.00 96.81 108 SER A O 1
ATOM 852 N N . GLU A 1 109 ? -12.061 3.813 -4.316 1.00 93.00 109 GLU A N 1
ATOM 853 C CA . GLU A 1 109 ? -13.142 4.605 -3.737 1.00 93.00 109 GLU A CA 1
ATOM 854 C C . GLU A 1 109 ? -14.097 3.682 -2.974 1.00 93.00 109 GLU A C 1
ATOM 856 O O . GLU A 1 109 ? -14.593 2.680 -3.501 1.00 93.00 109 GLU A O 1
ATOM 861 N N . MET A 1 110 ? -14.385 4.044 -1.726 1.00 85.44 110 MET A N 1
ATOM 862 C CA . MET A 1 110 ? -15.431 3.409 -0.937 1.00 85.44 110 MET A CA 1
ATOM 863 C C . MET A 1 110 ? -16.680 4.282 -0.981 1.00 85.44 110 MET A C 1
ATOM 865 O O . MET A 1 110 ? -16.615 5.491 -0.761 1.00 85.44 110 MET A O 1
ATOM 869 N N . ALA A 1 111 ? -17.841 3.665 -1.200 1.00 81.31 111 ALA A N 1
ATOM 870 C CA . ALA A 1 111 ? -19.111 4.366 -1.043 1.00 81.31 111 ALA A CA 1
ATOM 871 C C . ALA A 1 111 ? -19.209 4.963 0.376 1.00 81.31 111 ALA A C 1
ATOM 873 O O . ALA A 1 111 ? -18.780 4.296 1.319 1.00 81.31 111 ALA A O 1
ATOM 874 N N . PRO A 1 112 ? -19.800 6.158 0.568 1.00 83.25 112 PRO A N 1
ATOM 875 C CA . PRO A 1 112 ? -19.940 6.764 1.888 1.00 83.25 112 PRO A CA 1
ATOM 876 C C . PRO A 1 112 ? -20.537 5.792 2.912 1.00 83.25 112 PRO A C 1
ATOM 878 O O . PRO A 1 112 ? -21.600 5.203 2.695 1.00 83.25 112 PRO A O 1
ATOM 881 N N . ILE A 1 113 ? -19.845 5.620 4.039 1.00 85.19 113 ILE A N 1
ATOM 882 C CA . ILE A 1 113 ? -20.221 4.659 5.076 1.00 85.19 113 ILE A CA 1
ATOM 883 C C . ILE A 1 113 ? -20.760 5.413 6.283 1.00 85.19 113 ILE A C 1
ATOM 885 O O . ILE A 1 113 ? -20.030 6.124 6.971 1.00 85.19 113 ILE A O 1
ATOM 889 N N . GLN A 1 114 ? -22.047 5.223 6.558 1.00 86.62 114 GLN A N 1
ATOM 890 C CA . GLN A 1 114 ? -22.674 5.649 7.802 1.00 86.62 114 GLN A CA 1
ATOM 891 C C . GLN A 1 114 ? -22.979 4.407 8.631 1.00 86.62 114 GLN A C 1
ATOM 893 O O . GLN A 1 114 ? -23.738 3.551 8.186 1.00 86.62 114 GLN A O 1
ATOM 898 N N . LEU A 1 115 ? -22.380 4.320 9.818 1.00 90.94 115 LEU A N 1
ATOM 899 C CA . LEU A 1 115 ? -22.631 3.249 10.781 1.00 90.94 115 LEU A CA 1
ATOM 900 C C . LEU A 1 115 ? -23.320 3.817 12.022 1.00 90.94 115 LEU A C 1
ATOM 902 O O . LEU A 1 115 ? -23.025 4.928 12.490 1.00 90.94 115 LEU A O 1
ATOM 906 N N . ARG A 1 116 ? -24.239 3.041 12.588 1.00 93.00 116 ARG A N 1
ATOM 907 C CA . ARG A 1 116 ? -24.738 3.254 13.948 1.00 93.00 116 ARG A CA 1
ATOM 908 C C . ARG A 1 116 ? -23.657 2.854 14.950 1.00 93.00 116 ARG A C 1
ATOM 910 O O . ARG A 1 116 ? -22.725 2.127 14.627 1.00 93.00 116 ARG A O 1
ATOM 917 N N . VAL A 1 117 ? -23.761 3.359 16.177 1.00 93.56 117 VAL A N 1
ATOM 918 C CA . VAL A 1 117 ? -22.822 2.985 17.244 1.00 93.56 117 VAL A CA 1
ATOM 919 C C . VAL A 1 117 ? -22.868 1.468 17.454 1.00 93.56 117 VAL A C 1
ATOM 921 O O . VAL A 1 117 ? -23.949 0.910 17.630 1.00 93.56 117 VAL A O 1
ATOM 924 N N . GLY A 1 118 ? -21.701 0.824 17.417 1.00 92.06 118 GLY A N 1
ATOM 925 C CA . GLY A 1 118 ? -21.529 -0.626 17.532 1.00 92.06 118 GLY A CA 1
ATOM 926 C C . GLY A 1 118 ? -21.830 -1.424 16.259 1.00 92.06 118 GLY A C 1
ATOM 927 O O . GLY A 1 118 ? -21.647 -2.636 16.265 1.00 92.06 118 GLY A O 1
ATOM 928 N N . GLU A 1 119 ? -22.281 -0.782 15.179 1.00 94.81 119 GLU A N 1
ATOM 929 C CA . GLU A 1 119 ? -22.488 -1.455 13.896 1.00 94.81 119 GLU A CA 1
ATOM 930 C C . GLU A 1 119 ? -21.142 -1.738 13.225 1.00 94.81 119 GLU A C 1
ATOM 932 O O . GLU A 1 119 ? -20.257 -0.876 13.207 1.00 94.81 119 GLU A O 1
ATOM 937 N N . GLU A 1 120 ? -21.016 -2.945 12.674 1.00 95.38 120 GLU A N 1
ATOM 938 C CA . GLU A 1 120 ? -19.843 -3.413 11.944 1.00 95.38 120 GLU A CA 1
ATOM 939 C C . GLU A 1 120 ? -20.172 -3.572 10.462 1.00 95.38 120 GLU A C 1
ATOM 941 O O . GLU A 1 120 ? -21.262 -4.018 10.098 1.00 95.38 120 GLU A O 1
ATOM 946 N N . ARG A 1 121 ? -19.222 -3.217 9.598 1.00 95.81 121 ARG A N 1
ATOM 947 C CA . ARG A 1 121 ? -19.352 -3.379 8.152 1.00 95.81 121 ARG A CA 1
ATOM 948 C C . ARG A 1 121 ? -18.032 -3.802 7.540 1.00 95.81 121 ARG A C 1
ATOM 950 O O . ARG A 1 121 ? -17.017 -3.143 7.741 1.00 95.81 121 ARG A O 1
ATOM 957 N N . GLU A 1 122 ? -18.082 -4.855 6.739 1.00 96.12 122 GLU A N 1
ATOM 958 C CA . GLU A 1 122 ? -16.955 -5.273 5.918 1.00 96.12 122 GLU A CA 1
ATOM 959 C C . GLU A 1 122 ? -16.812 -4.370 4.685 1.00 96.12 122 GLU A C 1
ATOM 961 O O . GLU A 1 122 ? -17.796 -4.017 4.023 1.00 96.12 122 GLU A O 1
ATOM 966 N N . VAL A 1 123 ? -15.576 -3.976 4.396 1.00 95.38 123 VAL A N 1
ATOM 967 C CA . VAL A 1 123 ? -15.181 -3.180 3.234 1.00 95.38 123 VAL A CA 1
ATOM 968 C C . VAL A 1 123 ? -13.915 -3.758 2.632 1.00 95.38 123 VAL A C 1
ATOM 970 O O . VAL A 1 123 ? -13.085 -4.312 3.339 1.00 95.38 123 VAL A O 1
ATOM 973 N N . THR A 1 124 ? -13.715 -3.576 1.335 1.00 95.94 124 THR A N 1
ATOM 974 C CA . THR A 1 124 ? -12.465 -3.957 0.676 1.00 95.94 124 THR A CA 1
ATOM 975 C C . THR A 1 124 ? -11.724 -2.697 0.267 1.00 95.94 124 THR A C 1
ATOM 977 O O . THR A 1 124 ? -12.254 -1.898 -0.504 1.00 95.94 124 THR A O 1
ATOM 980 N N . ARG A 1 125 ? -10.495 -2.524 0.758 1.00 96.62 125 ARG A N 1
ATOM 981 C CA . ARG A 1 125 ? -9.603 -1.437 0.344 1.00 96.62 125 ARG A CA 1
ATOM 982 C C . ARG A 1 125 ? -8.514 -1.967 -0.570 1.00 96.62 125 ARG A C 1
ATOM 984 O O . ARG A 1 125 ? -7.938 -3.019 -0.304 1.00 96.62 125 ARG A O 1
ATOM 991 N N . THR A 1 126 ? -8.230 -1.241 -1.646 1.00 98.38 126 THR A N 1
ATOM 992 C CA . THR A 1 126 ? -7.115 -1.514 -2.558 1.00 98.38 126 THR A CA 1
ATOM 993 C C . THR A 1 126 ? -6.266 -0.260 -2.727 1.00 98.38 126 THR A C 1
ATOM 995 O O . THR A 1 126 ? -6.787 0.767 -3.152 1.00 98.38 126 THR A O 1
ATOM 998 N N . PHE A 1 127 ? -4.965 -0.366 -2.471 1.00 98.56 127 PHE A N 1
ATOM 999 C CA . PHE A 1 127 ? -3.978 0.663 -2.787 1.00 98.56 127 PHE A CA 1
ATOM 1000 C C . PHE A 1 127 ? -3.126 0.223 -3.968 1.00 98.56 127 PHE A C 1
ATOM 1002 O O . PHE A 1 127 ? -2.726 -0.938 -4.053 1.00 98.56 127 PHE A O 1
ATOM 1009 N N . ILE A 1 128 ? -2.840 1.143 -4.881 1.00 98.50 128 ILE A N 1
ATOM 1010 C CA . ILE A 1 128 ? -1.973 0.895 -6.030 1.00 98.50 128 ILE A CA 1
ATOM 1011 C C . ILE A 1 128 ? -0.950 2.010 -6.104 1.00 98.50 128 ILE A C 1
ATOM 1013 O O . ILE A 1 128 ? -1.324 3.168 -6.221 1.00 98.50 128 ILE A O 1
ATOM 1017 N N . GLY A 1 129 ? 0.329 1.671 -6.089 1.00 97.88 129 GLY A N 1
ATOM 1018 C CA . GLY A 1 129 ? 1.399 2.615 -6.361 1.00 97.88 129 GLY A CA 1
ATOM 1019 C C . GLY A 1 129 ? 2.160 2.235 -7.623 1.00 97.88 129 GLY A C 1
ATOM 1020 O O . GLY A 1 129 ? 2.314 1.054 -7.949 1.00 97.88 129 GLY A O 1
ATOM 1021 N N . ALA A 1 130 ? 2.665 3.239 -8.325 1.00 95.94 130 ALA A N 1
ATOM 1022 C CA . ALA A 1 130 ? 3.618 3.036 -9.401 1.00 95.94 130 ALA A CA 1
ATOM 1023 C C . ALA A 1 130 ? 4.603 4.196 -9.471 1.00 95.94 130 ALA A C 1
ATOM 1025 O O . ALA A 1 130 ? 4.209 5.346 -9.304 1.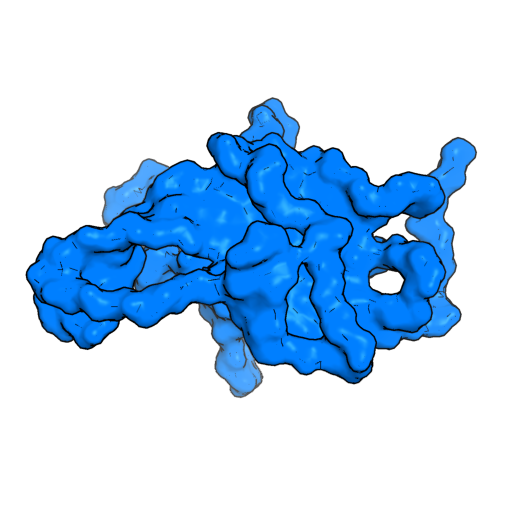00 95.94 130 ALA A O 1
ATOM 1026 N N . ILE A 1 131 ? 5.862 3.891 -9.775 1.00 94.00 131 ILE A N 1
ATOM 1027 C CA . ILE A 1 131 ? 6.878 4.877 -10.150 1.00 94.00 131 ILE A CA 1
ATOM 1028 C C . ILE A 1 131 ? 7.662 4.288 -11.312 1.00 94.00 131 ILE A C 1
ATOM 1030 O O . ILE A 1 131 ? 8.398 3.309 -11.156 1.00 94.00 131 ILE A O 1
ATOM 1034 N N . GLY A 1 132 ? 7.473 4.856 -12.502 1.00 91.38 132 GLY A N 1
ATOM 1035 C CA . GLY 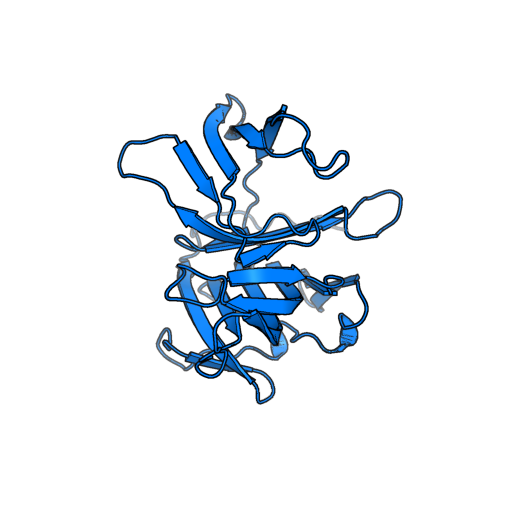A 1 132 ? 8.132 4.350 -13.697 1.00 91.38 132 GLY A CA 1
ATOM 1036 C C . GLY A 1 132 ? 7.773 2.903 -14.010 1.00 91.38 132 GLY A C 1
ATOM 1037 O O . GLY A 1 132 ? 6.605 2.544 -14.143 1.00 91.38 132 GLY A O 1
ATOM 1038 N N . GLY A 1 133 ? 8.810 2.077 -14.128 1.00 93.12 133 GLY A N 1
ATOM 1039 C CA . GLY A 1 133 ? 8.738 0.642 -14.351 1.00 93.12 133 GLY A CA 1
ATOM 1040 C C . GLY A 1 133 ? 8.479 -0.191 -13.096 1.00 93.12 133 GLY A C 1
ATOM 1041 O O . GLY A 1 133 ? 8.560 -1.407 -13.191 1.00 93.12 133 GLY A O 1
ATOM 1042 N N . THR A 1 134 ? 8.185 0.403 -11.939 1.00 95.88 134 THR A N 1
ATOM 1043 C CA . THR A 1 134 ? 7.843 -0.333 -10.710 1.00 95.88 134 THR A CA 1
ATOM 1044 C C . THR A 1 134 ? 6.366 -0.154 -10.384 1.00 95.88 134 THR A C 1
ATOM 1046 O O . THR A 1 134 ? 5.853 0.963 -10.422 1.00 95.88 134 THR A O 1
ATOM 1049 N N . TYR A 1 135 ? 5.685 -1.250 -10.048 1.00 97.75 135 TYR A N 1
ATOM 1050 C CA . TYR A 1 135 ? 4.252 -1.286 -9.763 1.00 97.75 135 TYR A CA 1
ATOM 1051 C C . TYR A 1 135 ? 3.947 -2.196 -8.567 1.00 97.75 135 TYR A C 1
ATOM 1053 O O . TYR A 1 135 ? 4.459 -3.317 -8.494 1.00 97.75 135 TYR A O 1
ATOM 1061 N N . ILE A 1 136 ? 3.092 -1.737 -7.649 1.00 98.62 136 ILE A N 1
ATOM 1062 C CA . ILE A 1 136 ? 2.603 -2.513 -6.500 1.00 98.62 136 ILE A CA 1
ATOM 1063 C C . ILE A 1 136 ? 1.102 -2.265 -6.333 1.00 98.62 136 ILE A C 1
ATOM 1065 O O . ILE A 1 136 ? 0.669 -1.119 -6.293 1.00 98.62 136 ILE A O 1
ATOM 1069 N N . ALA A 1 137 ? 0.319 -3.328 -6.180 1.00 98.69 137 ALA A N 1
ATOM 1070 C CA . ALA A 1 137 ? -1.074 -3.283 -5.755 1.00 98.69 137 ALA A CA 1
ATOM 1071 C C . ALA A 1 137 ? -1.254 -4.129 -4.493 1.00 98.69 137 ALA A C 1
ATOM 1073 O O . ALA A 1 137 ? -0.824 -5.282 -4.467 1.00 98.69 137 ALA A O 1
ATOM 1074 N N . LEU A 1 138 ? -1.904 -3.570 -3.476 1.00 98.88 138 LEU A N 1
ATOM 1075 C CA . LEU A 1 138 ? -2.250 -4.221 -2.215 1.00 98.88 138 LEU A CA 1
ATOM 1076 C C . LEU A 1 138 ? -3.763 -4.179 -2.025 1.00 98.88 138 LEU A C 1
ATOM 1078 O O . LEU A 1 138 ? -4.378 -3.149 -2.294 1.00 98.88 138 LEU A O 1
ATOM 1082 N N . ARG A 1 139 ? -4.365 -5.261 -1.533 1.00 98.50 139 ARG A N 1
ATOM 1083 C CA . ARG A 1 139 ? -5.785 -5.310 -1.163 1.00 98.50 139 ARG A CA 1
ATOM 1084 C C . ARG A 1 139 ? -5.983 -6.002 0.171 1.00 98.50 139 ARG A C 1
ATOM 1086 O O . ARG A 1 139 ? -5.334 -7.008 0.439 1.00 98.50 139 ARG A O 1
ATOM 1093 N N . GLN A 1 140 ? -6.915 -5.483 0.959 1.00 98.38 140 GLN A N 1
ATOM 1094 C CA . GLN A 1 140 ? -7.309 -6.053 2.239 1.00 98.38 140 GLN A CA 1
ATOM 1095 C C . GLN A 1 140 ? -8.817 -5.888 2.452 1.00 98.38 140 GLN A C 1
ATOM 1097 O O . GLN A 1 140 ? -9.360 -4.800 2.232 1.00 98.38 140 GLN A O 1
ATOM 1102 N N . SER A 1 141 ? -9.488 -6.950 2.908 1.00 97.38 141 SER A N 1
ATOM 1103 C CA . SER A 1 141 ? -10.821 -6.816 3.504 1.00 97.38 141 SER A CA 1
ATOM 1104 C C . SER A 1 141 ? -10.693 -6.308 4.939 1.00 97.38 141 SER A C 1
ATOM 1106 O O . SER A 1 141 ? -9.847 -6.787 5.687 1.00 97.38 141 SER A O 1
ATOM 1108 N N . GLN A 1 142 ? -11.495 -5.330 5.332 1.00 97.12 142 GLN A N 1
ATOM 1109 C CA . GLN A 1 142 ? -11.436 -4.659 6.623 1.00 97.12 142 GLN A CA 1
ATOM 1110 C C . GLN A 1 142 ? -12.826 -4.595 7.245 1.00 97.12 142 GLN A C 1
ATOM 1112 O O . GLN A 1 142 ? -13.815 -4.327 6.567 1.00 97.12 142 GLN A O 1
ATOM 1117 N N . ILE A 1 143 ? -12.898 -4.796 8.555 1.00 96.88 143 ILE A N 1
ATOM 1118 C CA . ILE A 1 143 ? -14.107 -4.582 9.340 1.00 96.88 143 ILE A CA 1
ATOM 1119 C C . ILE A 1 143 ? -14.043 -3.178 9.916 1.00 96.88 143 ILE A C 1
ATOM 1121 O O . ILE A 1 143 ? -13.198 -2.872 10.756 1.00 96.88 143 ILE A O 1
ATOM 1125 N N . LEU A 1 144 ? -14.956 -2.323 9.474 1.00 95.75 144 LEU A N 1
ATOM 1126 C CA . LEU A 1 144 ? -15.178 -1.019 10.074 1.00 95.75 144 LEU A CA 1
ATOM 1127 C C . LEU A 1 144 ? -16.181 -1.144 11.211 1.00 95.75 144 LEU A C 1
ATOM 1129 O O . LEU A 1 144 ? -17.167 -1.865 11.089 1.00 95.75 144 LEU A O 1
ATOM 1133 N N . VAL A 1 145 ? -15.966 -0.389 12.280 1.00 95.69 145 VAL A N 1
ATOM 1134 C CA . VAL A 1 145 ? -16.913 -0.237 13.386 1.00 95.69 145 VAL A CA 1
ATOM 1135 C C . VAL A 1 145 ? -17.063 1.239 13.713 1.00 95.69 145 VAL A C 1
ATOM 1137 O O . VAL A 1 145 ? -16.123 2.009 13.529 1.00 95.69 145 VAL A O 1
ATOM 1140 N N . ARG A 1 146 ? -18.217 1.662 14.231 1.00 95.19 146 ARG A N 1
ATOM 1141 C CA . ARG A 1 146 ? -18.337 2.975 14.881 1.00 95.19 146 ARG A CA 1
ATOM 1142 C C . ARG A 1 146 ? -18.399 2.818 16.404 1.00 95.19 146 ARG A C 1
ATOM 1144 O O . ARG A 1 146 ? -19.463 2.472 16.923 1.00 95.19 146 ARG A O 1
ATOM 1151 N N . PRO A 1 147 ? -17.302 3.081 17.134 1.00 91.81 147 PRO A N 1
ATOM 1152 C CA . PRO A 1 147 ? -17.296 3.039 18.591 1.00 91.81 147 PRO A CA 1
ATOM 1153 C C . PRO A 1 147 ? -18.229 4.084 19.213 1.00 91.81 147 PRO A C 1
ATOM 1155 O O . PRO A 1 147 ? -18.565 5.103 18.605 1.00 91.81 147 PRO A O 1
ATOM 1158 N N . ALA A 1 148 ? -18.632 3.850 20.462 1.00 91.31 148 ALA A N 1
ATOM 1159 C CA . ALA A 1 148 ? -19.313 4.873 21.246 1.00 91.31 148 ALA A CA 1
ATOM 1160 C C . ALA A 1 148 ? -18.355 6.047 21.507 1.00 91.31 148 ALA A C 1
ATOM 1162 O O . ALA A 1 148 ? -17.215 5.834 21.903 1.00 91.31 148 ALA A O 1
ATOM 1163 N N . GLY A 1 149 ? -18.821 7.277 21.287 1.00 87.81 149 GLY A N 1
ATOM 1164 C CA . GLY A 1 149 ? -18.000 8.488 21.419 1.00 87.81 149 GLY A CA 1
ATOM 1165 C C . GLY A 1 149 ? -17.307 8.928 20.127 1.00 87.81 149 GLY A C 1
ATOM 1166 O O . GLY A 1 149 ? -16.946 10.095 20.022 1.00 87.81 149 GLY A O 1
ATOM 1167 N N . GLU A 1 1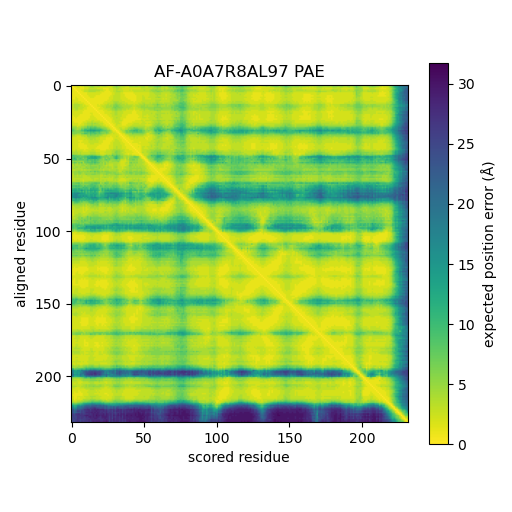50 ? -17.223 8.060 19.115 1.00 87.31 150 GLU A N 1
ATOM 1168 C CA . GLU A 1 150 ? -16.633 8.403 17.821 1.00 87.31 150 GLU A CA 1
ATOM 1169 C C . GLU A 1 150 ? -17.672 8.917 16.814 1.00 87.31 150 GLU A C 1
ATOM 1171 O O . GLU A 1 150 ? -18.814 8.437 16.701 1.00 87.31 150 GLU A O 1
ATOM 1176 N N . THR A 1 151 ? -17.261 9.921 16.040 1.00 85.94 151 THR A N 1
ATOM 1177 C CA . THR A 1 151 ? -18.105 10.522 14.992 1.00 85.94 151 THR A CA 1
ATOM 1178 C C . THR A 1 151 ? -17.971 9.810 13.650 1.00 85.94 151 THR A C 1
ATOM 1180 O O . THR A 1 151 ? -18.881 9.899 12.825 1.00 85.94 151 THR A O 1
ATOM 1183 N N . LYS A 1 152 ? -16.876 9.073 13.444 1.00 89.00 152 LYS A N 1
ATOM 1184 C CA . LYS A 1 152 ? -16.558 8.369 12.200 1.00 89.00 152 LYS A CA 1
ATOM 1185 C C . LYS A 1 152 ? -16.320 6.877 12.465 1.00 89.00 152 LYS A C 1
ATOM 1187 O O . LYS A 1 152 ? -15.902 6.521 13.565 1.00 89.00 152 LYS A O 1
ATOM 1192 N N . PRO A 1 153 ? -16.593 6.001 11.484 1.00 92.12 153 PRO A N 1
ATOM 1193 C CA . PRO A 1 153 ? -16.124 4.623 11.531 1.00 92.12 153 PRO A CA 1
ATOM 1194 C C . PRO A 1 153 ? -14.594 4.554 11.611 1.00 92.12 153 PRO A C 1
ATOM 1196 O O . PRO A 1 153 ? -13.911 5.350 10.969 1.00 92.12 153 PRO A O 1
ATOM 1199 N N . VAL A 1 154 ? -14.079 3.575 12.348 1.00 92.81 154 VAL A N 1
ATOM 1200 C CA . VAL A 1 154 ? -12.654 3.222 12.424 1.00 92.81 154 VAL A CA 1
ATOM 1201 C C . VAL A 1 154 ? -12.464 1.774 11.985 1.00 92.81 154 VAL A C 1
ATOM 1203 O O . VAL A 1 154 ? -13.405 0.977 12.039 1.00 92.81 154 VAL A O 1
ATOM 1206 N N . VAL A 1 155 ? -11.252 1.419 11.562 1.00 94.44 155 VAL A N 1
ATOM 1207 C CA . VAL A 1 155 ? -10.919 0.025 11.255 1.00 94.44 155 VAL A CA 1
ATOM 1208 C C . VAL A 1 155 ? -10.770 -0.743 12.568 1.00 94.44 155 VAL A C 1
ATOM 1210 O O . VAL A 1 155 ? -9.930 -0.413 13.400 1.00 94.44 155 VAL A O 1
ATOM 1213 N N . LYS A 1 156 ? -11.609 -1.760 12.759 1.00 94.06 156 LYS A N 1
ATOM 1214 C CA . LYS A 1 156 ? -11.553 -2.683 13.898 1.00 94.06 156 LYS A CA 1
ATOM 1215 C C . LYS A 1 156 ? -10.521 -3.783 13.665 1.00 94.06 156 LYS A C 1
ATOM 1217 O 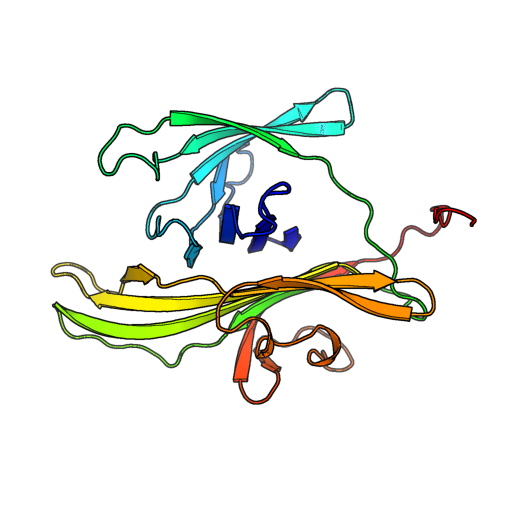O . LYS A 1 156 ? -9.791 -4.147 14.580 1.00 94.06 156 LYS A O 1
ATOM 1222 N N . SER A 1 157 ? -10.513 -4.339 12.457 1.00 95.06 157 SER A N 1
ATOM 1223 C CA . SER A 1 157 ? -9.610 -5.409 12.036 1.00 95.06 157 SER A CA 1
ATOM 1224 C C . 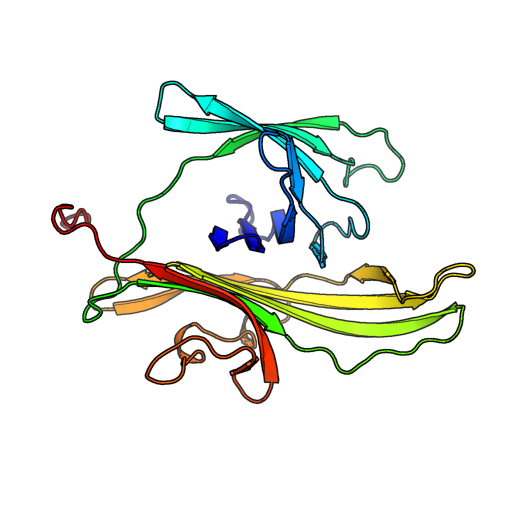SER A 1 157 ? -9.546 -5.500 10.513 1.00 95.06 157 SER A C 1
ATOM 1226 O O . SER A 1 157 ? -10.414 -4.994 9.805 1.00 95.06 157 SER A O 1
ATOM 1228 N N . GLY A 1 158 ? -8.527 -6.181 10.014 1.00 96.31 158 GLY A N 1
ATOM 1229 C CA . GLY A 1 158 ? -8.246 -6.470 8.620 1.00 96.31 158 GLY A CA 1
ATOM 1230 C C . GLY A 1 158 ? -7.955 -7.957 8.431 1.00 96.31 158 GLY A C 1
ATOM 1231 O O . GLY A 1 158 ? -7.323 -8.606 9.267 1.00 96.31 158 GLY A O 1
ATOM 1232 N N . GLY A 1 159 ? -8.453 -8.505 7.330 1.00 96.88 159 GLY A N 1
ATOM 1233 C CA . GLY A 1 159 ? -8.162 -9.856 6.878 1.00 96.88 159 GLY A CA 1
ATOM 1234 C C . GLY A 1 159 ? -6.779 -9.974 6.239 1.00 96.88 159 GLY A C 1
ATOM 1235 O O . GLY A 1 159 ? -5.945 -9.065 6.310 1.00 96.88 159 GLY A O 1
ATOM 1236 N N . GLU A 1 160 ? -6.553 -11.112 5.585 1.00 97.31 160 GLU A N 1
ATOM 1237 C CA . GLU A 1 160 ? -5.324 -11.369 4.836 1.00 97.31 160 GLU A CA 1
ATOM 1238 C C . GLU A 1 160 ? -5.119 -10.340 3.718 1.00 97.31 160 GLU A C 1
ATOM 1240 O O . GLU A 1 160 ? -6.055 -9.964 3.007 1.00 97.31 160 GLU A O 1
ATOM 1245 N N . VAL A 1 161 ? -3.870 -9.900 3.549 1.00 98.56 161 VAL A N 1
ATOM 1246 C CA . VAL A 1 161 ? -3.497 -8.987 2.468 1.00 98.56 161 VAL A CA 1
ATOM 1247 C C . VAL A 1 161 ? -3.155 -9.780 1.215 1.00 98.56 161 VAL A C 1
ATOM 1249 O O . VAL A 1 161 ? -2.405 -10.754 1.250 1.00 98.56 161 VAL A O 1
ATOM 1252 N N . SER A 1 162 ? -3.681 -9.320 0.087 1.00 98.75 162 SER A N 1
ATOM 1253 C CA . SER A 1 162 ? -3.278 -9.770 -1.242 1.00 98.75 162 SER A CA 1
ATOM 1254 C C . SER A 1 162 ? -2.390 -8.731 -1.898 1.00 98.75 162 SER A C 1
ATOM 1256 O O . SER A 1 162 ? -2.650 -7.534 -1.784 1.00 98.75 162 SER A O 1
ATOM 1258 N N . ALA A 1 163 ? -1.361 -9.182 -2.609 1.00 98.75 163 ALA A N 1
ATOM 1259 C CA . ALA A 1 163 ? -0.388 -8.307 -3.241 1.00 98.75 163 ALA A CA 1
ATOM 1260 C C . ALA A 1 163 ? -0.072 -8.738 -4.676 1.00 98.75 163 ALA A C 1
ATOM 1262 O O . ALA A 1 163 ? 0.072 -9.923 -4.980 1.00 98.75 163 ALA A O 1
ATOM 1263 N N . ARG A 1 164 ? 0.097 -7.755 -5.558 1.00 98.69 164 ARG A N 1
ATOM 1264 C CA . ARG A 1 164 ? 0.691 -7.917 -6.885 1.00 98.69 164 ARG A CA 1
ATOM 1265 C C . ARG A 1 164 ? 1.820 -6.912 -7.026 1.00 98.69 164 ARG A C 1
ATOM 1267 O O . ARG A 1 164 ? 1.598 -5.722 -6.844 1.00 98.69 164 ARG A O 1
ATOM 1274 N N . SER A 1 165 ? 3.004 -7.373 -7.408 1.00 98.25 165 SER A N 1
ATOM 1275 C CA . SER A 1 165 ? 4.119 -6.503 -7.781 1.00 98.25 165 SER A CA 1
ATOM 1276 C C . SER A 1 165 ? 4.584 -6.832 -9.189 1.00 98.25 165 SER A C 1
ATOM 1278 O O . SER A 1 165 ? 4.726 -8.006 -9.543 1.00 98.25 165 SER A O 1
ATOM 1280 N N . GLN A 1 166 ? 4.802 -5.794 -9.991 1.00 98.06 166 GLN A N 1
ATOM 1281 C CA . GLN A 1 166 ? 5.304 -5.918 -11.351 1.00 98.06 166 GLN A CA 1
ATOM 1282 C C . GLN A 1 166 ? 6.492 -4.989 -11.568 1.00 98.06 166 GLN A C 1
ATOM 1284 O O . GLN A 1 166 ? 6.535 -3.881 -11.030 1.00 98.06 166 GLN A O 1
ATOM 1289 N N . GLU A 1 167 ? 7.431 -5.441 -12.389 1.00 96.12 167 GLU A N 1
ATOM 1290 C CA . GLU A 1 167 ? 8.580 -4.654 -12.821 1.00 96.12 167 GLU A CA 1
ATOM 1291 C C . GLU A 1 167 ? 8.648 -4.633 -14.349 1.00 96.12 167 GLU A C 1
ATOM 1293 O O . GLU A 1 167 ? 8.328 -5.619 -15.012 1.00 96.12 167 GLU A O 1
ATOM 1298 N N . PHE A 1 168 ? 9.043 -3.499 -14.921 1.00 94.0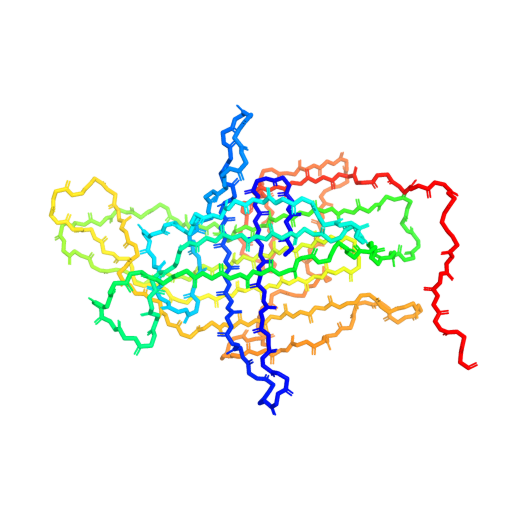6 168 PHE A N 1
ATOM 1299 C CA . PHE A 1 168 ? 9.280 -3.378 -16.351 1.00 94.06 168 PHE A CA 1
ATOM 1300 C C . PHE A 1 168 ? 10.603 -4.049 -16.723 1.00 94.06 168 PHE A C 1
ATOM 1302 O O . PHE A 1 168 ? 11.662 -3.708 -16.188 1.00 94.06 168 PHE A O 1
ATOM 1309 N N . VAL A 1 169 ? 10.527 -4.968 -17.678 1.00 92.94 169 VAL A N 1
ATOM 1310 C CA . VAL A 1 169 ? 11.647 -5.660 -18.304 1.00 92.94 169 VAL A CA 1
ATOM 1311 C C . VAL A 1 169 ? 11.801 -5.138 -19.728 1.00 92.94 169 VAL A C 1
ATOM 1313 O O . VAL A 1 169 ? 10.852 -5.090 -20.514 1.00 92.94 169 VAL A O 1
ATOM 1316 N N . ARG A 1 170 ? 13.023 -4.723 -20.064 1.00 87.88 170 ARG A N 1
ATOM 1317 C CA . ARG A 1 170 ? 13.362 -4.159 -21.373 1.00 87.88 170 ARG A CA 1
ATOM 1318 C C . ARG A 1 170 ? 13.017 -5.141 -22.498 1.00 87.88 170 ARG A C 1
ATOM 1320 O O . ARG A 1 170 ? 13.398 -6.305 -22.422 1.00 87.88 170 ARG A O 1
ATOM 1327 N N . GLY A 1 171 ? 12.292 -4.689 -23.522 1.00 87.69 171 GLY A N 1
ATOM 1328 C CA . GLY A 1 171 ? 11.799 -5.547 -24.607 1.00 87.69 171 GLY A CA 1
ATOM 1329 C C . GLY A 1 171 ? 10.695 -6.555 -24.232 1.00 87.69 171 GLY A C 1
ATOM 1330 O O . GLY A 1 171 ? 10.120 -7.153 -25.137 1.00 87.69 171 GLY A O 1
ATOM 1331 N N . GLY A 1 172 ? 10.379 -6.732 -22.941 1.00 88.31 172 GLY A N 1
ATOM 1332 C CA . GLY A 1 172 ? 9.364 -7.672 -22.436 1.00 88.31 172 GLY A CA 1
ATOM 1333 C C . GLY A 1 172 ? 8.105 -7.007 -21.866 1.00 88.31 172 GLY A C 1
ATOM 1334 O O . GLY A 1 172 ? 7.038 -7.618 -21.838 1.00 88.31 172 GLY A O 1
ATOM 1335 N N . GLY A 1 173 ? 8.188 -5.737 -21.461 1.00 92.06 173 GLY A N 1
ATOM 1336 C CA . GLY A 1 173 ? 7.078 -5.028 -20.825 1.00 92.06 173 GLY A CA 1
ATOM 1337 C C . GLY A 1 173 ? 7.012 -5.274 -19.317 1.00 92.06 173 GLY A C 1
ATOM 1338 O O . GLY A 1 173 ? 8.010 -5.598 -18.685 1.00 92.06 173 GLY A O 1
ATOM 1339 N N . PHE A 1 174 ? 5.843 -5.071 -18.708 1.00 94.88 174 PHE A N 1
ATOM 1340 C CA . PHE A 1 174 ? 5.663 -5.314 -17.273 1.00 94.88 174 PHE A CA 1
ATOM 1341 C C . PHE A 1 174 ? 5.494 -6.806 -16.977 1.00 94.88 174 PHE A C 1
ATOM 1343 O O . PHE A 1 174 ? 4.488 -7.408 -17.352 1.00 94.88 174 PHE A O 1
ATOM 1350 N N . GLU A 1 175 ? 6.426 -7.370 -16.215 1.00 97.19 175 GLU A N 1
ATOM 1351 C CA . GLU A 1 175 ? 6.400 -8.756 -15.756 1.00 97.19 175 GLU A CA 1
ATOM 1352 C C . GLU A 1 175 ? 6.002 -8.841 -14.282 1.00 97.19 175 GLU A C 1
ATOM 1354 O O . GLU A 1 175 ? 6.278 -7.942 -13.487 1.00 97.19 175 GLU A O 1
ATOM 1359 N N . THR A 1 176 ? 5.320 -9.922 -13.900 1.00 98.00 176 THR A N 1
ATOM 1360 C CA . THR A 1 176 ? 4.913 -10.136 -12.504 1.00 98.00 176 THR A CA 1
ATOM 1361 C C . THR A 1 176 ? 6.075 -10.695 -11.702 1.00 98.00 176 THR A C 1
ATOM 1363 O O . THR A 1 176 ? 6.546 -11.792 -11.980 1.00 98.00 176 THR A O 1
ATOM 1366 N N . LYS A 1 177 ? 6.488 -9.958 -10.671 1.00 96.94 177 LYS A N 1
ATOM 1367 C CA . LYS A 1 177 ? 7.509 -10.390 -9.713 1.00 96.94 177 LYS A CA 1
ATOM 1368 C C . LYS A 1 177 ? 6.900 -11.145 -8.539 1.00 96.94 177 LYS A C 1
ATOM 1370 O O . LYS A 1 177 ? 7.400 -12.195 -8.156 1.00 96.94 177 LYS A O 1
ATOM 1375 N N . TYR A 1 178 ? 5.810 -10.614 -7.986 1.00 98.19 178 TYR A N 1
ATOM 1376 C CA . TYR A 1 178 ? 5.096 -11.224 -6.866 1.00 98.19 178 TYR A CA 1
ATOM 1377 C C . TYR A 1 178 ? 3.594 -11.238 -7.123 1.00 98.19 178 TYR A C 1
ATOM 1379 O O . TYR A 1 178 ? 3.023 -10.250 -7.591 1.00 98.19 178 TYR A O 1
ATOM 1387 N N . LEU A 1 179 ? 2.967 -12.359 -6.774 1.00 98.12 179 LEU A N 1
ATOM 1388 C CA . LEU A 1 179 ? 1.525 -12.565 -6.808 1.00 98.12 179 LEU A CA 1
ATOM 1389 C C . LEU A 1 179 ? 1.138 -13.350 -5.552 1.00 98.12 179 LEU A C 1
ATOM 1391 O O . LEU A 1 179 ? 1.295 -14.567 -5.509 1.00 98.12 179 LEU A O 1
ATOM 1395 N N . LEU A 1 180 ? 0.727 -12.638 -4.506 1.00 98.50 180 LEU A N 1
ATOM 1396 C CA . LEU A 1 180 ? 0.613 -13.158 -3.142 1.00 98.50 180 LEU A CA 1
ATOM 1397 C C . LEU A 1 180 ? -0.797 -12.939 -2.581 1.00 98.50 180 LEU A C 1
ATOM 1399 O O . LEU A 1 180 ? -1.494 -12.001 -2.972 1.00 98.50 180 LEU A O 1
ATOM 1403 N N . GLY A 1 181 ? -1.179 -13.784 -1.623 1.00 97.50 181 GLY A N 1
ATOM 1404 C CA . GLY A 1 181 ? -2.466 -13.725 -0.928 1.00 97.50 181 GLY A CA 1
ATOM 1405 C C . GLY A 1 181 ? -3.664 -14.212 -1.760 1.00 97.50 181 GLY A C 1
ATOM 1406 O O . GLY A 1 181 ? -3.526 -14.518 -2.950 1.00 97.50 181 GLY A O 1
ATOM 1407 N N . PRO A 1 182 ? -4.850 -14.306 -1.134 1.00 96.69 182 PRO A N 1
ATOM 1408 C CA . PRO A 1 182 ? -6.024 -14.971 -1.708 1.00 96.69 182 PRO A CA 1
ATOM 1409 C C . PRO A 1 182 ? -6.573 -14.304 -2.981 1.00 96.69 182 PRO A C 1
ATOM 1411 O O . PRO A 1 182 ? -7.120 -14.980 -3.849 1.00 96.69 182 PRO A O 1
ATOM 1414 N N . GLU A 1 183 ? -6.401 -12.991 -3.127 1.00 97.00 183 GLU A N 1
ATOM 1415 C CA . GLU A 1 183 ? -6.916 -12.188 -4.241 1.00 97.00 183 GLU A CA 1
ATOM 1416 C C . GLU A 1 183 ? -5.816 -11.686 -5.197 1.00 97.00 183 GLU A C 1
ATOM 1418 O O . GLU A 1 183 ? -6.080 -10.852 -6.068 1.00 97.00 183 GLU A O 1
ATOM 1423 N N . GLY A 1 184 ? -4.575 -12.177 -5.093 1.00 95.38 184 GLY A N 1
ATOM 1424 C CA . GLY A 1 184 ? -3.455 -11.677 -5.905 1.00 95.38 184 GLY A CA 1
ATOM 1425 C C . GLY A 1 184 ? -3.727 -11.720 -7.420 1.00 95.38 184 GLY A C 1
ATOM 1426 O O . GLY A 1 184 ? -3.429 -10.775 -8.160 1.00 95.38 184 GLY A O 1
ATOM 1427 N N . THR A 1 185 ? -4.369 -12.787 -7.902 1.00 96.12 185 THR A N 1
ATOM 1428 C CA . THR A 1 185 ? -4.707 -12.993 -9.325 1.00 96.12 185 THR A CA 1
ATOM 1429 C C . THR A 1 185 ? -5.780 -12.035 -9.845 1.00 96.12 185 THR A C 1
ATOM 1431 O O . THR A 1 185 ? -5.792 -11.731 -11.040 1.00 96.12 185 THR A O 1
ATOM 1434 N N . VAL A 1 186 ? -6.645 -11.507 -8.974 1.00 96.19 186 VAL A N 1
ATOM 1435 C CA . VAL A 1 186 ? -7.733 -10.599 -9.366 1.00 96.19 186 VAL A CA 1
ATOM 1436 C C . VAL A 1 186 ? -7.380 -9.125 -9.199 1.00 96.19 186 VAL A C 1
ATOM 1438 O O . VAL A 1 186 ? -8.096 -8.287 -9.750 1.00 96.19 186 VAL A O 1
ATOM 1441 N N . LEU A 1 187 ? -6.272 -8.797 -8.526 1.00 97.81 187 LEU A N 1
ATOM 1442 C CA . LEU A 1 187 ? -5.753 -7.430 -8.450 1.00 97.81 187 LEU A CA 1
ATOM 1443 C C . LEU A 1 187 ? -5.533 -6.820 -9.847 1.00 97.81 187 LEU A C 1
ATOM 1445 O O . LEU A 1 187 ? -5.210 -7.550 -10.789 1.00 97.81 187 LEU A O 1
ATOM 1449 N N . PRO A 1 188 ? -5.680 -5.494 -10.013 1.00 97.56 188 PRO A N 1
ATOM 1450 C CA . PRO A 1 188 ? -5.291 -4.824 -11.249 1.00 97.56 188 PRO A CA 1
ATOM 1451 C C . PRO A 1 188 ? -3.797 -5.004 -11.546 1.00 97.56 188 PRO A C 1
ATOM 1453 O O . PRO A 1 188 ? -2.953 -4.901 -10.653 1.00 97.56 188 PRO A O 1
ATOM 1456 N N . ALA A 1 189 ? -3.466 -5.290 -12.800 1.00 97.56 189 ALA A N 1
ATOM 1457 C CA . ALA A 1 189 ? -2.128 -5.168 -13.357 1.00 97.56 189 ALA A CA 1
ATOM 1458 C C . ALA A 1 189 ? -1.846 -3.719 -13.763 1.00 97.56 189 ALA A C 1
ATOM 1460 O O . ALA A 1 189 ? -2.757 -2.930 -14.000 1.00 97.56 189 ALA A O 1
ATOM 1461 N N . ARG A 1 190 ? -0.569 -3.396 -13.976 1.00 95.38 190 ARG A N 1
ATOM 1462 C CA . ARG A 1 190 ? -0.160 -2.106 -14.533 1.00 95.38 190 ARG A CA 1
ATOM 1463 C C . ARG A 1 190 ? -0.862 -1.783 -15.857 1.00 95.38 190 ARG A C 1
ATOM 1465 O O . ARG A 1 190 ? -1.200 -0.624 -16.077 1.00 95.38 190 ARG A O 1
ATOM 1472 N N . GLY A 1 191 ? -1.071 -2.779 -16.719 1.00 93.12 191 GLY A N 1
ATOM 1473 C CA . GLY A 1 191 ? -1.749 -2.610 -18.010 1.00 93.12 191 GLY A CA 1
ATOM 1474 C C . GLY A 1 191 ? -3.230 -2.237 -17.902 1.00 93.12 191 GLY A C 1
ATOM 1475 O O . GLY A 1 191 ? -3.784 -1.731 -18.865 1.00 93.12 191 GLY A O 1
ATOM 1476 N N . ASP A 1 192 ? -3.850 -2.422 -16.733 1.00 95.38 192 ASP A N 1
ATOM 1477 C CA . ASP A 1 192 ? -5.248 -2.045 -16.491 1.00 95.38 192 ASP A CA 1
ATOM 1478 C C . ASP A 1 192 ? -5.418 -0.547 -16.171 1.00 95.38 192 ASP A C 1
ATOM 1480 O O . ASP A 1 192 ? -6.538 -0.081 -15.963 1.00 95.38 192 ASP A O 1
ATOM 1484 N N . ILE A 1 193 ? -4.311 0.198 -16.059 1.00 93.25 193 ILE A N 1
ATOM 1485 C CA . ILE A 1 193 ? -4.292 1.590 -15.606 1.00 93.25 193 ILE A CA 1
ATOM 1486 C C . ILE A 1 193 ? -3.915 2.505 -16.762 1.00 93.25 193 ILE A C 1
ATOM 1488 O O . ILE A 1 193 ? -2.762 2.545 -17.210 1.00 93.25 193 ILE A O 1
ATOM 1492 N N . GLU A 1 194 ? -4.886 3.312 -17.167 1.00 88.62 194 GLU A N 1
ATOM 1493 C CA . GLU A 1 194 ? -4.748 4.305 -18.223 1.00 88.62 194 GLU A CA 1
ATOM 1494 C C . GLU A 1 194 ? -5.130 5.680 -17.682 1.00 88.62 194 GLU A C 1
ATOM 1496 O O . GLU A 1 194 ? -6.258 5.902 -17.255 1.00 88.62 194 GLU A O 1
ATOM 1501 N N . PHE A 1 195 ? -4.192 6.625 -17.696 1.00 84.69 195 PHE A N 1
ATOM 1502 C CA . PHE A 1 195 ? -4.507 8.011 -17.357 1.00 84.69 195 PHE A CA 1
ATOM 1503 C C . PHE A 1 195 ? -5.013 8.757 -18.599 1.00 84.69 195 PHE A C 1
ATOM 1505 O O . PHE A 1 195 ? -4.488 8.528 -19.693 1.00 84.69 195 PHE A O 1
ATOM 1512 N N . PRO A 1 196 ? -5.979 9.685 -18.455 1.00 77.06 196 PRO A N 1
ATOM 1513 C CA . PRO A 1 196 ? -6.433 10.516 -19.562 1.00 77.06 196 PRO A CA 1
ATOM 1514 C C . PRO A 1 196 ? -5.280 11.281 -20.224 1.00 77.06 196 PRO A C 1
ATOM 1516 O O . PRO A 1 196 ? -4.363 11.778 -19.561 1.00 77.06 196 PRO A O 1
ATOM 1519 N N . LEU A 1 197 ? -5.358 11.431 -21.547 1.00 62.19 197 LEU A N 1
ATOM 1520 C CA . LEU A 1 197 ? -4.431 12.253 -22.325 1.00 62.19 197 LEU A CA 1
ATOM 1521 C C . LEU A 1 197 ? -4.465 13.703 -21.812 1.00 62.19 197 LEU A C 1
ATOM 1523 O O . LEU A 1 197 ? -5.413 14.436 -22.072 1.00 62.19 197 LEU A O 1
ATOM 1527 N N . GLY A 1 198 ? -3.425 14.124 -21.087 1.00 57.81 198 GLY A N 1
ATOM 1528 C CA . GLY A 1 198 ? -3.219 15.527 -20.708 1.00 57.81 198 GLY A CA 1
ATOM 1529 C C . GLY A 1 198 ? -2.956 15.798 -19.227 1.00 57.81 198 GLY A C 1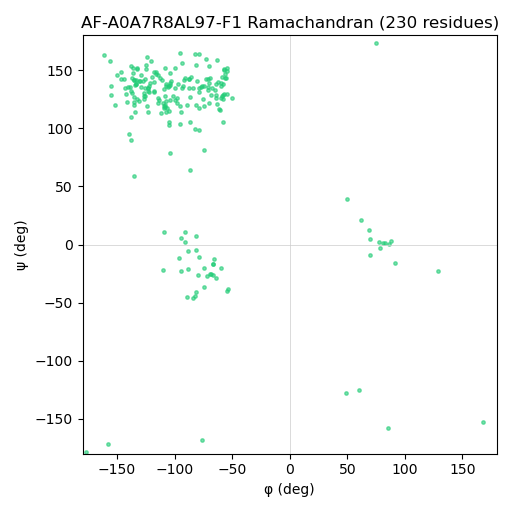
ATOM 1530 O O . GLY A 1 198 ? -2.274 16.774 -18.922 1.00 57.81 198 GLY A O 1
ATOM 1531 N N . GLY A 1 199 ? -3.342 14.937 -18.283 1.00 60.03 199 GLY A N 1
ATOM 1532 C CA . GLY A 1 199 ? -3.226 15.298 -16.862 1.00 60.03 199 GLY A CA 1
ATOM 1533 C C . GLY A 1 199 ? -3.622 14.217 -15.868 1.00 60.03 199 GLY A C 1
ATOM 1534 O O . GLY A 1 199 ? -3.974 13.105 -16.253 1.00 60.03 199 GLY A O 1
ATOM 1535 N N . SER A 1 200 ? -3.532 14.569 -14.584 1.00 65.88 200 SER A N 1
ATOM 1536 C CA . SER A 1 200 ? -4.171 13.816 -13.510 1.00 65.88 200 SER A CA 1
ATOM 1537 C C . SER A 1 200 ? -5.686 14.007 -13.587 1.00 65.88 200 SER A C 1
ATOM 1539 O O . SER A 1 200 ? -6.179 15.090 -13.898 1.00 65.88 200 SER A O 1
ATOM 1541 N N . SER A 1 201 ? -6.422 12.939 -13.304 1.00 74.88 201 SER A N 1
ATOM 1542 C CA . SER A 1 201 ? -7.823 13.019 -12.893 1.00 74.88 201 SER A CA 1
ATOM 1543 C C . SER A 1 201 ? -7.859 12.877 -11.375 1.00 74.88 201 SER A C 1
ATOM 1545 O O . SER A 1 201 ? -6.982 12.224 -10.820 1.00 74.88 201 SER A O 1
ATOM 1547 N N . GLU A 1 202 ? -8.850 13.443 -10.693 1.00 87.44 202 GLU A N 1
ATOM 1548 C CA . GLU A 1 202 ? -9.063 13.148 -9.266 1.00 87.44 202 GLU A CA 1
ATOM 1549 C C . GLU A 1 202 ? -9.499 11.692 -9.056 1.00 87.44 202 GLU A C 1
ATOM 1551 O O . GLU A 1 202 ? -9.264 11.112 -7.996 1.00 87.44 202 GLU A O 1
ATOM 1556 N N . ARG A 1 203 ? -10.130 11.096 -10.076 1.00 92.31 203 ARG A N 1
ATOM 1557 C CA . ARG A 1 203 ? -10.667 9.733 -10.045 1.00 92.31 203 ARG A CA 1
ATOM 1558 C C . ARG A 1 203 ? -10.342 8.954 -11.312 1.00 92.31 203 ARG A C 1
ATOM 1560 O O . ARG A 1 203 ? -10.296 9.520 -12.404 1.00 92.31 203 ARG A O 1
ATOM 1567 N N . LEU A 1 204 ? -10.159 7.649 -11.181 1.00 93.38 204 LEU A N 1
ATOM 1568 C CA . LEU A 1 204 ? -9.871 6.743 -12.284 1.00 93.38 204 LEU A CA 1
ATOM 1569 C C . LEU A 1 204 ? -10.726 5.479 -12.186 1.00 93.38 204 LEU A C 1
ATOM 1571 O O . LEU A 1 204 ? -10.840 4.884 -11.121 1.00 93.38 204 LEU A O 1
ATOM 1575 N N . MET A 1 205 ? -11.274 5.029 -13.313 1.00 93.75 205 MET A N 1
ATOM 1576 C CA . MET A 1 205 ? -11.906 3.714 -13.410 1.00 93.75 205 MET A CA 1
ATOM 1577 C C . MET A 1 205 ? -10.866 2.665 -13.799 1.00 93.75 205 MET A C 1
ATOM 1579 O O . MET A 1 205 ? -10.279 2.745 -14.873 1.00 93.75 205 MET A O 1
ATOM 1583 N N . VAL A 1 206 ? -10.678 1.655 -12.953 1.00 94.69 206 VAL A N 1
ATOM 1584 C CA . VAL A 1 206 ? -9.777 0.522 -13.192 1.00 94.69 206 VAL A CA 1
ATOM 1585 C C . VAL A 1 206 ? -10.597 -0.757 -13.094 1.00 94.69 206 VAL A C 1
ATOM 1587 O O . VAL A 1 206 ? -11.129 -1.087 -12.036 1.00 94.69 206 VAL A O 1
ATOM 1590 N N . ARG A 1 207 ? -10.746 -1.473 -14.215 1.00 93.50 207 ARG A N 1
ATOM 1591 C CA . ARG A 1 207 ? -11.537 -2.721 -14.307 1.00 93.50 207 ARG A CA 1
ATOM 1592 C C . ARG A 1 207 ? -12.953 -2.623 -13.710 1.00 93.50 207 ARG A C 1
ATOM 1594 O O . ARG A 1 207 ? -13.433 -3.561 -13.081 1.00 93.50 207 ARG A O 1
ATOM 1601 N N . GLY A 1 208 ? -13.630 -1.492 -13.910 1.00 91.81 208 GLY A N 1
ATOM 1602 C CA . GLY A 1 208 ? -14.995 -1.282 -13.412 1.00 91.81 208 GLY A CA 1
ATOM 1603 C C . GLY A 1 208 ? -15.094 -0.848 -11.944 1.00 91.81 208 GLY A C 1
ATOM 1604 O O . GLY A 1 208 ? -16.205 -0.636 -11.470 1.00 91.81 208 GLY A O 1
ATOM 1605 N N . GLN A 1 209 ? -13.970 -0.669 -11.246 1.00 94.50 209 GLN A N 1
ATOM 1606 C CA . GLN A 1 209 ? -13.906 -0.084 -9.906 1.00 94.50 209 GLN A CA 1
ATOM 1607 C C . GLN A 1 209 ? -13.356 1.343 -9.990 1.00 94.50 209 GLN A C 1
ATOM 1609 O O . GLN A 1 209 ? -12.373 1.591 -10.687 1.00 94.50 209 GLN A O 1
ATOM 1614 N N . GLU A 1 210 ? -13.974 2.274 -9.268 1.00 95.31 210 GLU A N 1
ATOM 1615 C CA . GLU A 1 210 ? -13.474 3.644 -9.158 1.00 95.31 210 GLU A CA 1
ATOM 1616 C C . GLU A 1 210 ? -12.350 3.727 -8.119 1.00 95.31 210 GLU A C 1
ATOM 1618 O O . GLU A 1 210 ? -12.404 3.084 -7.066 1.00 95.31 210 GLU A O 1
ATOM 1623 N N . TYR A 1 211 ? -11.338 4.527 -8.425 1.00 96.56 211 TYR A N 1
ATOM 1624 C CA . TYR A 1 211 ? -10.193 4.831 -7.581 1.00 96.56 211 TYR A CA 1
ATOM 1625 C C . TYR A 1 211 ? -10.026 6.342 -7.464 1.00 96.56 211 TYR A C 1
ATOM 1627 O O . TYR A 1 211 ? -10.155 7.053 -8.456 1.00 96.56 211 TYR A O 1
ATOM 1635 N N . VAL A 1 212 ? -9.670 6.825 -6.281 1.00 95.94 212 VAL A N 1
ATOM 1636 C CA . VAL A 1 212 ? -9.191 8.189 -6.057 1.00 95.94 212 VAL A CA 1
ATOM 1637 C C . VAL A 1 212 ? -7.700 8.241 -6.354 1.00 95.94 212 VAL A C 1
ATOM 1639 O O . VAL A 1 212 ? -6.935 7.385 -5.906 1.00 95.94 212 VAL A O 1
ATOM 1642 N N . VAL A 1 213 ? -7.272 9.265 -7.086 1.00 95.88 213 VAL A N 1
ATOM 1643 C CA . VAL A 1 213 ? -5.855 9.557 -7.303 1.00 95.88 213 VAL A CA 1
ATOM 1644 C C . VAL A 1 213 ? -5.344 10.336 -6.096 1.00 95.88 213 VAL A C 1
ATOM 1646 O O . VAL A 1 213 ? -5.571 11.536 -5.969 1.00 95.88 213 VAL A O 1
ATOM 1649 N N . ARG A 1 214 ? -4.676 9.634 -5.180 1.00 96.00 214 ARG A N 1
ATOM 1650 C CA . ARG A 1 214 ? -4.134 10.210 -3.943 1.00 96.00 214 ARG A CA 1
ATOM 1651 C C . ARG A 1 214 ? -2.893 11.056 -4.185 1.00 96.00 214 ARG A C 1
ATOM 1653 O O . ARG A 1 214 ? -2.707 12.082 -3.541 1.00 96.00 214 ARG A O 1
ATOM 1660 N N . SER A 1 215 ? -2.064 10.628 -5.129 1.00 95.00 215 SER A N 1
ATOM 1661 C CA . SER A 1 215 ? -0.870 11.355 -5.541 1.00 95.00 215 SER A CA 1
ATOM 1662 C C . SER A 1 215 ? -0.557 11.077 -7.004 1.00 95.00 215 SER A C 1
ATOM 1664 O O . SER A 1 215 ? -0.819 9.975 -7.494 1.00 95.00 215 SER A O 1
ATOM 1666 N N . PHE A 1 216 ? -0.025 12.073 -7.710 1.00 93.75 216 PHE A N 1
ATOM 1667 C CA . PHE A 1 216 ? 0.342 11.964 -9.117 1.00 93.75 216 PHE A CA 1
ATOM 1668 C C . PHE A 1 216 ? 1.433 12.969 -9.485 1.00 93.75 216 PHE A C 1
ATOM 1670 O O . PHE A 1 216 ? 1.276 14.173 -9.285 1.00 93.75 216 PHE A O 1
ATOM 1677 N N . GLU A 1 217 ? 2.496 12.481 -10.114 1.00 91.38 217 GLU A N 1
ATOM 1678 C CA . GLU A 1 217 ? 3.628 13.272 -10.577 1.00 91.38 217 GLU A CA 1
ATOM 1679 C C . GLU A 1 217 ? 4.045 12.832 -11.988 1.00 91.38 217 GLU A C 1
ATOM 1681 O O . GLU A 1 217 ? 4.007 11.650 -12.351 1.00 91.38 217 GLU A O 1
ATOM 1686 N N . LYS A 1 218 ? 4.459 13.808 -12.805 1.00 87.88 218 LYS A N 1
ATOM 1687 C CA . LYS A 1 218 ? 5.131 13.566 -14.087 1.00 87.88 218 LYS A CA 1
ATOM 1688 C C . LYS A 1 218 ? 6.605 13.875 -13.883 1.00 87.88 218 LYS A C 1
ATOM 1690 O O . LYS A 1 218 ? 6.971 15.043 -13.805 1.00 87.88 218 LYS A O 1
ATOM 1695 N N . LEU A 1 219 ? 7.424 12.838 -13.802 1.00 83.31 219 LEU A N 1
ATOM 1696 C CA . LEU A 1 219 ? 8.856 12.976 -13.588 1.00 83.31 219 LEU A CA 1
ATOM 1697 C C . LEU A 1 219 ? 9.549 13.158 -14.941 1.00 83.31 219 LEU A C 1
ATOM 1699 O O . LEU A 1 219 ? 9.333 12.383 -15.883 1.00 83.31 219 LEU A O 1
ATOM 1703 N N . GLU A 1 220 ? 10.347 14.218 -15.043 1.00 73.19 220 GLU A N 1
ATOM 1704 C CA . GLU A 1 220 ? 11.234 14.426 -16.182 1.00 73.19 220 GLU A CA 1
ATOM 1705 C C . GLU A 1 220 ? 12.447 13.509 -16.047 1.00 73.19 220 GLU A C 1
ATOM 1707 O O . GLU A 1 220 ? 13.010 13.350 -14.965 1.00 73.19 220 GLU A O 1
ATOM 1712 N N . MET A 1 221 ? 12.836 12.877 -17.153 1.00 63.88 221 MET A N 1
ATOM 1713 C CA . MET A 1 221 ? 14.057 12.082 -17.178 1.00 63.88 221 MET A CA 1
ATOM 1714 C C . MET A 1 221 ? 15.266 13.023 -17.115 1.00 63.88 221 MET A C 1
ATOM 1716 O O . MET A 1 221 ? 15.321 13.962 -17.915 1.00 63.88 221 MET A O 1
ATOM 1720 N N . PRO A 1 222 ? 16.266 12.764 -16.254 1.00 53.41 222 PRO A N 1
ATOM 1721 C CA . PRO A 1 222 ? 17.576 13.373 -16.419 1.00 53.41 222 PRO A CA 1
ATOM 1722 C C . PRO A 1 222 ? 18.112 12.986 -17.802 1.00 53.41 222 PRO A C 1
ATOM 1724 O O . PRO A 1 222 ? 18.119 11.809 -18.159 1.00 53.41 222 PRO A O 1
ATOM 1727 N N . THR A 1 223 ? 18.551 13.963 -18.592 1.00 49.59 223 THR A N 1
ATOM 1728 C CA . THR A 1 223 ? 19.030 13.749 -19.968 1.00 49.59 223 THR A CA 1
ATOM 1729 C C . THR A 1 223 ? 20.318 12.922 -20.068 1.00 49.59 223 THR A C 1
ATOM 1731 O O . THR A 1 223 ? 20.624 12.457 -21.158 1.00 49.59 223 THR A O 1
ATOM 1734 N N . ASP A 1 224 ? 21.025 12.681 -18.955 1.00 42.81 224 ASP A N 1
ATOM 1735 C CA . ASP A 1 224 ? 22.360 12.063 -18.926 1.00 42.81 224 ASP A CA 1
ATOM 1736 C C . ASP A 1 224 ? 22.509 10.971 -17.846 1.00 42.81 224 ASP A C 1
ATOM 1738 O O . ASP A 1 224 ? 23.378 11.059 -16.978 1.00 42.81 224 ASP A O 1
ATOM 1742 N N . GLN A 1 225 ? 21.694 9.911 -17.876 1.00 44.34 225 GLN A N 1
ATOM 1743 C CA . GLN A 1 225 ? 22.050 8.675 -17.161 1.00 44.34 225 GLN A CA 1
ATOM 1744 C C . GLN A 1 225 ? 22.292 7.516 -18.137 1.00 44.34 225 GLN A C 1
ATOM 1746 O O . GLN A 1 225 ? 21.427 7.234 -18.973 1.00 44.34 225 GLN A O 1
ATOM 1751 N N . PRO A 1 226 ? 23.463 6.848 -18.066 1.00 40.38 226 PRO A N 1
ATOM 1752 C CA . PRO A 1 226 ? 23.729 5.672 -18.875 1.00 40.38 226 PRO A CA 1
ATOM 1753 C C . PRO A 1 226 ? 22.733 4.565 -18.525 1.00 40.38 226 PRO A C 1
ATOM 1755 O O . PRO A 1 226 ? 22.361 4.358 -17.370 1.00 40.38 226 PRO A O 1
ATOM 1758 N N . ILE A 1 227 ? 22.279 3.873 -19.566 1.00 47.41 227 ILE A N 1
ATOM 1759 C CA . ILE A 1 227 ? 21.346 2.753 -19.479 1.00 47.41 227 ILE A CA 1
ATOM 1760 C C . ILE A 1 227 ? 22.123 1.549 -18.937 1.00 47.41 227 ILE A C 1
ATOM 1762 O O . ILE A 1 227 ? 22.571 0.702 -19.707 1.00 47.41 227 ILE A O 1
ATOM 1766 N N . ASP A 1 228 ? 22.300 1.476 -17.621 1.00 45.34 228 ASP A N 1
ATOM 1767 C CA . ASP A 1 228 ? 22.872 0.293 -16.986 1.00 45.34 228 ASP A CA 1
ATOM 1768 C C . ASP A 1 228 ? 21.794 -0.791 -16.870 1.00 45.34 228 ASP A C 1
ATOM 1770 O O . ASP A 1 228 ? 20.940 -0.801 -15.982 1.00 45.34 228 ASP A O 1
ATOM 1774 N N . GLY A 1 229 ? 21.833 -1.722 -17.819 1.00 38.59 229 GLY A N 1
ATOM 1775 C CA . GLY A 1 229 ? 21.292 -3.067 -17.672 1.00 38.59 229 GLY A CA 1
ATOM 1776 C C . GLY A 1 229 ? 22.439 -4.066 -17.822 1.00 38.59 229 GLY A C 1
ATOM 1777 O O . GLY A 1 229 ? 23.381 -3.781 -18.563 1.00 38.59 229 GLY A O 1
ATOM 1778 N N . PRO A 1 230 ? 22.401 -5.227 -17.146 1.00 37.06 230 PRO A N 1
ATOM 1779 C CA . PRO A 1 230 ? 23.426 -6.238 -17.339 1.00 37.06 230 PRO A CA 1
ATOM 1780 C C . PRO A 1 230 ? 23.401 -6.683 -18.805 1.00 37.06 230 PRO A C 1
ATOM 1782 O O . PRO A 1 230 ? 22.400 -7.211 -19.292 1.00 37.06 230 PRO A O 1
ATOM 1785 N N . THR A 1 231 ? 24.497 -6.441 -19.521 1.00 36.09 231 THR A N 1
ATOM 1786 C CA . THR A 1 231 ? 24.810 -7.184 -20.741 1.00 36.09 231 THR A CA 1
ATOM 1787 C C . THR A 1 231 ? 24.879 -8.663 -20.382 1.00 36.09 231 THR A C 1
ATOM 1789 O O . THR A 1 231 ? 25.581 -9.030 -19.438 1.00 36.09 231 THR A O 1
ATOM 1792 N N . ALA A 1 232 ? 24.094 -9.462 -21.105 1.00 38.56 232 ALA A N 1
ATOM 1793 C CA . ALA A 1 232 ? 24.124 -10.919 -21.068 1.00 38.56 232 ALA A CA 1
ATOM 1794 C C . ALA A 1 232 ? 25.525 -11.480 -21.355 1.00 38.56 232 ALA A C 1
ATOM 1796 O O . ALA A 1 232 ? 26.283 -10.818 -22.105 1.00 38.56 232 ALA A O 1
#

Secondary structure (DSSP, 8-state):
-EETTEEEEEEE-TTT-SEEEEEEEEEE--TT-SEEEEE-SEETT--TT-EEEEEEEE-TTS-EEEEEEE--TTSTTPPPEEEEEEE---PPPP-TT-SEEEEEEEEEPPPP----TT-EEEEEEEEEEEETTEEEEEEEEEEEE--TT-SS-EEEEEEEEEEEEEEEETTTEEEEEEEESTTTTTSPPGGG----TTS--SEEEETTEEEEEEEEEEEEPPTT--------

Organism: NCBI:txid1220207

Foldseek 3Di:
DDFVFWDWDFDADPVPRATPKTFIDGWDDDVPAQWIWGAGPDIQLFPHPGTWIWGWDADPVRKIKTWTWDDDSPDPPDDIDIDIDIGDDDDADADPPDQWWKWFKKKFDDDDDDDDAFDKDKDKIKMWTDTHQKIKIKIWIFIWHHHPPHPDTTTPGIDHMWMWIWGQDVVPGTDTPGGHDDCSVVTADPVQDDADPPDDDQWDQGPNTIIGTPHIDIHGDDPDDDPDDDDD

Solvent-accessible surface area (backbone atoms only — not comparable to full-atom values): 13492 Å² total; per-residue (Å²): 89,72,32,88,50,35,38,40,44,79,40,62,37,85,90,79,70,40,81,71,43,40,40,29,35,43,52,47,61,58,92,91,52,56,50,35,36,38,39,37,78,40,40,57,75,53,58,50,94,47,58,44,45,31,37,61,44,82,41,99,86,70,31,36,38,34,40,32,48,40,74,42,80,92,42,84,90,49,72,64,41,80,48,79,47,80,46,72,85,73,82,74,42,74,52,88,98,50,84,56,36,53,29,31,29,35,35,46,62,72,78,91,82,86,65,54,74,74,36,73,46,82,45,74,46,38,42,35,32,34,45,49,19,37,38,41,32,41,35,33,43,30,35,32,29,12,52,84,94,52,94,57,70,44,72,74,46,52,50,76,49,16,31,33,30,32,39,49,41,88,100,71,45,76,41,78,77,43,73,36,54,96,50,18,89,75,52,78,54,76,88,53,63,78,74,62,96,89,54,88,56,70,58,47,76,43,92,89,42,53,24,35,48,75,23,77,47,80,43,76,66,76,95,84,68,83,88,85,65,87,79,129

Radius of gyration: 18.78 Å; Cα contacts (8 Å, |Δi|>4): 529; chains: 1; bounding box: 52×40×51 Å

InterPro domains:
  IPR031818 Protein Hri1 [PF16815] (2-109)
  IPR043047 Hri1, N-terminal domain superfamily [G3DSA:2.40.128.320] (1-101)

Mean predicted aligned error: 6.72 Å